Protein AF-A0A9E3FLS2-F1 (afdb_monomer_lite)

Secondary structure (DSSP, 8-state):
-EEESS--GGGGGG--SSEEEEESSHHHHT----TTS-EEE--TTT----TTTT--HHHHHHHHHHHHHH--TTTT-HHHHHHHHHHHHHHHS--S-GGGSS---SSHHHHHHHHHHHHHHTSHHHHHHHHSPP-S--SSEEEEE--HHHHHHHHHHHHHHHHHHH--SEEEETTHHHH--GGGHHHHHTT-EEEEES-GGGS-HHHHHHHHTSS-EEESS--HHHHHHHHHHTTPPTTSHHHHHHHHHHH-

Sequence (252 aa):
MLLVGTNKLPILDHLPNTYLLIDDGPIIDSLTVPQRRKIIRFDYNVHRLNPLKGINYRRARDFIGLLDAVFPEGENTITKKNANFVLLKALLSDPERLDRLVYPSTEPAEQDAYQKIQTLLLSPVLNNVLCGPTNFPMKGILIARLNRAELGDFDCFVLGNLLMQFYPGHVVIPDFGFYAVPSHADLIRQGRLTAGLNFLNEVPSQLRNHLLLMEQKIASRATSDDAEVLAVYSGLARGTVAFTDYVQRAIR

Structure (mmCIF, N/CA/C/O backbone):
data_AF-A0A9E3FLS2-F1
#
_entry.id   AF-A0A9E3FLS2-F1
#
loop_
_atom_site.group_PDB
_atom_site.id
_atom_site.type_symbol
_atom_site.label_atom_id
_atom_site.label_alt_id
_atom_site.label_comp_id
_atom_site.label_asym_id
_atom_site.label_entity_id
_atom_site.label_seq_id
_atom_site.pdbx_PDB_ins_code
_atom_site.Cartn_x
_atom_site.Cartn_y
_atom_site.Cartn_z
_atom_site.occupancy
_atom_site.B_iso_or_equiv
_atom_site.auth_seq_id
_atom_site.auth_comp_id
_atom_site.auth_asym_id
_atom_site.auth_atom_id
_atom_site.pdbx_PDB_model_num
ATOM 1 N N . MET A 1 1 ? -12.712 0.175 6.951 1.00 94.56 1 MET A N 1
ATOM 2 C CA . MET A 1 1 ? -12.519 0.353 8.406 1.00 94.56 1 MET A CA 1
ATOM 3 C C . MET A 1 1 ? -11.191 1.053 8.655 1.00 94.56 1 MET A C 1
ATOM 5 O O . MET A 1 1 ? -10.228 0.734 7.966 1.00 94.56 1 MET A O 1
ATOM 9 N N . LEU A 1 2 ? -11.141 1.968 9.622 1.00 97.62 2 LEU A N 1
ATOM 10 C CA . LEU A 1 2 ? -9.906 2.554 10.144 1.00 97.62 2 LEU A CA 1
ATOM 11 C C . LEU A 1 2 ? -9.641 2.002 11.552 1.00 97.62 2 LEU A C 1
ATOM 13 O O . LEU A 1 2 ? -10.520 2.080 12.407 1.00 97.62 2 LEU A O 1
ATOM 17 N N . LEU A 1 3 ? -8.444 1.475 11.799 1.00 97.50 3 LEU A N 1
ATOM 18 C CA . LEU A 1 3 ? -7.949 1.145 13.134 1.00 97.50 3 LEU A CA 1
ATOM 19 C C . LEU A 1 3 ? -6.751 2.039 13.460 1.00 97.50 3 LEU A C 1
ATOM 21 O O . LEU A 1 3 ? -5.844 2.154 12.643 1.00 97.50 3 LEU A O 1
ATOM 25 N N . VAL A 1 4 ? -6.719 2.641 14.647 1.00 97.88 4 VAL A N 1
ATOM 26 C CA . VAL A 1 4 ? -5.591 3.463 15.107 1.00 97.88 4 VAL A CA 1
ATOM 27 C C . VAL A 1 4 ? -5.072 2.969 16.452 1.00 97.88 4 VAL A C 1
ATOM 29 O O . VAL A 1 4 ? -5.851 2.624 17.342 1.00 97.88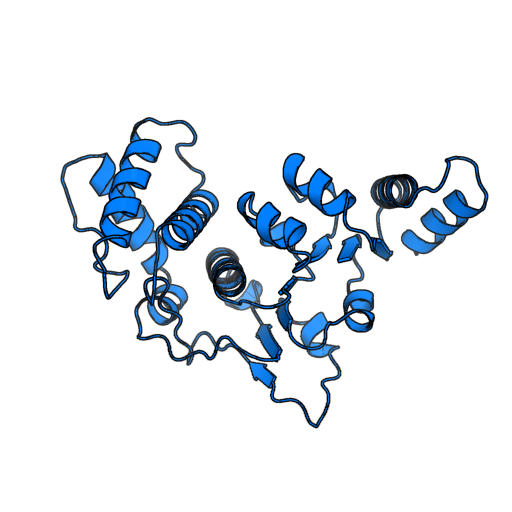 4 VAL A O 1
ATOM 32 N N . GLY A 1 5 ? -3.753 2.972 16.600 1.00 96.94 5 GLY A N 1
ATOM 33 C CA . GLY A 1 5 ? -3.040 2.563 17.802 1.00 96.94 5 GLY A CA 1
ATOM 34 C C . GLY A 1 5 ? -2.215 1.299 17.592 1.00 96.94 5 GLY A C 1
ATOM 35 O O . GLY A 1 5 ? -2.238 0.674 16.531 1.00 96.94 5 GLY A O 1
ATOM 36 N N . THR A 1 6 ? -1.426 0.949 18.602 1.00 95.25 6 THR A N 1
ATOM 37 C CA . THR A 1 6 ? -0.373 -0.076 18.481 1.00 95.25 6 THR A CA 1
ATOM 38 C C . THR A 1 6 ? -0.901 -1.512 18.466 1.00 95.25 6 THR A C 1
ATOM 40 O O . THR A 1 6 ? -0.217 -2.410 17.984 1.00 95.25 6 THR A O 1
ATOM 43 N N . ASN A 1 7 ? -2.124 -1.756 18.948 1.00 95.69 7 ASN A N 1
ATOM 44 C CA . ASN A 1 7 ? -2.731 -3.084 18.912 1.00 95.69 7 ASN A CA 1
ATOM 45 C C . ASN A 1 7 ? -3.610 -3.263 17.666 1.00 95.69 7 ASN A C 1
ATOM 47 O O . ASN A 1 7 ? -4.704 -2.707 17.580 1.00 95.69 7 ASN A O 1
ATOM 51 N N . LYS A 1 8 ? -3.157 -4.095 16.722 1.00 96.12 8 LYS A N 1
ATOM 52 C CA . LYS A 1 8 ? -3.856 -4.341 15.450 1.00 96.12 8 LYS A CA 1
ATOM 53 C C . LYS A 1 8 ? -4.784 -5.558 15.456 1.00 96.12 8 LYS A C 1
ATOM 55 O O . LYS A 1 8 ? -5.517 -5.750 14.489 1.00 96.12 8 LYS A O 1
ATOM 60 N N . LEU A 1 9 ? -4.793 -6.358 16.526 1.00 95.31 9 LEU A N 1
ATOM 61 C CA . LEU A 1 9 ? -5.604 -7.581 16.620 1.00 95.31 9 LEU A CA 1
ATOM 62 C C . LEU A 1 9 ? -7.101 -7.387 16.313 1.00 95.31 9 LEU A C 1
ATOM 64 O O . LEU A 1 9 ? -7.649 -8.253 15.631 1.00 95.31 9 LEU A O 1
ATOM 68 N N . PRO A 1 10 ? -7.759 -6.268 16.692 1.00 95.19 10 PRO A N 1
ATOM 69 C CA . PRO A 1 10 ? -9.175 -6.065 16.374 1.00 95.19 10 PRO A CA 1
ATOM 70 C C . PRO A 1 10 ? -9.504 -6.068 14.871 1.00 95.19 10 PRO A C 1
ATOM 72 O O . PRO A 1 10 ? -10.663 -6.211 14.499 1.00 95.19 10 PRO A O 1
ATOM 75 N N . ILE A 1 11 ? -8.515 -5.939 13.973 1.00 94.75 11 ILE A N 1
ATOM 76 C CA . ILE A 1 11 ? -8.731 -6.106 12.525 1.00 94.75 11 ILE A CA 1
ATOM 77 C C . ILE A 1 11 ? -9.298 -7.493 12.194 1.00 94.75 11 ILE A C 1
ATOM 79 O O . ILE A 1 11 ? -10.090 -7.613 11.257 1.00 94.75 11 ILE A O 1
ATOM 83 N N . LEU A 1 12 ? -8.917 -8.526 12.952 1.00 94.06 12 LEU A N 1
ATOM 84 C CA . LEU A 1 12 ? -9.306 -9.913 12.694 1.00 94.06 12 LEU A CA 1
ATOM 85 C C . LEU A 1 12 ? -10.819 -10.140 12.831 1.00 94.06 12 LEU A C 1
ATOM 87 O O . LEU A 1 12 ? -11.377 -10.948 12.090 1.00 94.06 12 LEU A O 1
ATOM 91 N N . ASP A 1 13 ? -11.487 -9.366 13.687 1.00 92.88 13 ASP A N 1
ATOM 92 C CA . ASP A 1 13 ? -12.936 -9.442 13.918 1.00 92.88 13 ASP A CA 1
ATOM 93 C C . ASP A 1 13 ? -13.759 -8.813 12.779 1.00 92.88 13 ASP A C 1
ATOM 95 O O . ASP A 1 13 ? -14.981 -8.961 12.710 1.00 92.88 13 ASP A O 1
ATOM 99 N N . HIS A 1 14 ? -13.091 -8.112 11.859 1.00 91.81 14 HIS A N 1
ATOM 100 C CA . HIS A 1 14 ? -13.713 -7.331 10.790 1.00 91.81 14 HIS A CA 1
ATOM 101 C C . HIS A 1 14 ? -13.204 -7.714 9.395 1.00 91.81 14 HIS A C 1
ATOM 103 O O . HIS A 1 14 ? -13.310 -6.934 8.443 1.00 91.81 14 HIS A O 1
ATOM 109 N N . LEU A 1 15 ? -12.645 -8.918 9.249 1.00 93.00 15 LEU A N 1
ATOM 110 C CA . LEU A 1 15 ? -12.187 -9.406 7.954 1.00 93.00 15 LEU A CA 1
ATOM 111 C C . LEU A 1 15 ? -13.379 -9.707 7.029 1.00 93.00 15 LEU A C 1
ATOM 113 O O . LEU A 1 15 ? -14.305 -10.427 7.412 1.00 93.00 15 LEU A O 1
ATOM 117 N N . PRO A 1 16 ? -13.369 -9.202 5.784 1.00 92.00 16 PRO A N 1
ATOM 118 C CA . PRO A 1 16 ? -14.433 -9.481 4.830 1.00 92.00 16 PRO A CA 1
ATOM 119 C C . PRO A 1 16 ? -14.322 -10.915 4.290 1.00 92.00 16 PRO A C 1
ATOM 121 O O . PRO A 1 16 ? -13.378 -11.654 4.563 1.00 92.00 16 PRO A O 1
ATOM 124 N N . ASN A 1 17 ? -15.281 -11.336 3.462 1.00 90.50 17 ASN A N 1
ATOM 125 C CA . ASN A 1 17 ? -15.298 -12.709 2.943 1.00 90.50 17 ASN A CA 1
ATOM 126 C C . ASN A 1 17 ? -14.096 -13.058 2.047 1.00 90.50 17 ASN A C 1
ATOM 128 O O . ASN A 1 17 ? -13.620 -14.196 2.055 1.00 90.50 17 ASN A O 1
ATOM 132 N N . THR A 1 18 ? -13.617 -12.084 1.280 1.00 93.12 18 THR A N 1
ATOM 133 C CA . THR A 1 18 ? -12.442 -12.196 0.413 1.00 93.12 18 THR A CA 1
ATOM 134 C C . THR A 1 18 ? -11.589 -10.957 0.596 1.00 93.12 18 THR A C 1
ATOM 136 O O . THR A 1 18 ? -12.083 -9.842 0.413 1.00 93.12 18 THR A O 1
ATOM 139 N N . TYR A 1 19 ? -10.316 -11.143 0.913 1.00 96.19 19 TYR A N 1
ATOM 140 C CA . TYR A 1 19 ? -9.390 -10.048 1.155 1.00 96.19 19 TYR A CA 1
ATOM 141 C C . TYR A 1 19 ? -7.974 -10.396 0.720 1.00 96.19 19 TYR A C 1
ATOM 143 O O . TYR A 1 19 ? -7.604 -11.566 0.643 1.00 96.19 19 TYR A O 1
ATOM 151 N N . LEU A 1 20 ? -7.198 -9.348 0.481 1.00 97.81 20 LEU A N 1
ATOM 152 C CA . LEU A 1 20 ? -5.747 -9.375 0.499 1.00 97.81 20 LEU A CA 1
ATOM 153 C C . LEU A 1 20 ? -5.289 -8.830 1.854 1.00 97.81 20 LEU A C 1
ATOM 155 O O . LEU A 1 20 ? -5.583 -7.680 2.164 1.00 97.81 20 LEU A O 1
ATOM 159 N N . LEU A 1 21 ? -4.593 -9.646 2.642 1.00 97.88 21 LEU A N 1
ATOM 160 C CA . LEU A 1 21 ? -3.917 -9.222 3.869 1.00 97.88 21 LEU A CA 1
ATOM 161 C C . LEU A 1 21 ? -2.428 -9.028 3.573 1.00 97.88 21 LEU A C 1
ATOM 163 O O . LEU A 1 21 ? -1.778 -9.978 3.136 1.00 97.88 21 LEU A O 1
ATOM 167 N N . ILE A 1 22 ? -1.912 -7.823 3.816 1.00 98.19 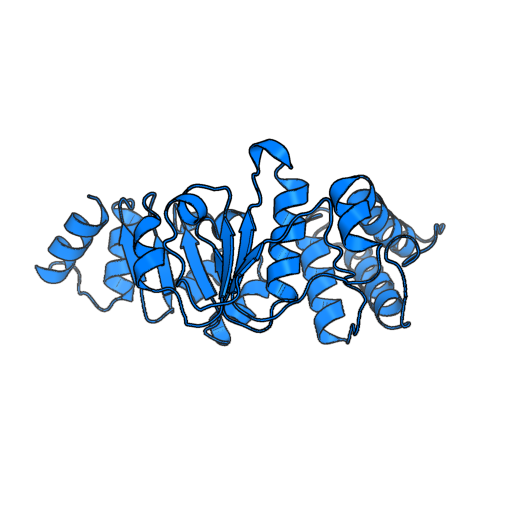22 ILE A N 1
ATOM 168 C CA . ILE A 1 22 ? -0.483 -7.493 3.725 1.00 98.19 22 ILE A CA 1
ATOM 169 C C . ILE A 1 22 ? -0.002 -7.129 5.124 1.00 98.19 22 ILE A C 1
ATOM 171 O O . ILE A 1 22 ? -0.518 -6.183 5.713 1.00 98.19 22 ILE A O 1
ATOM 175 N N . ASP A 1 23 ? 0.951 -7.889 5.651 1.00 97.31 23 AS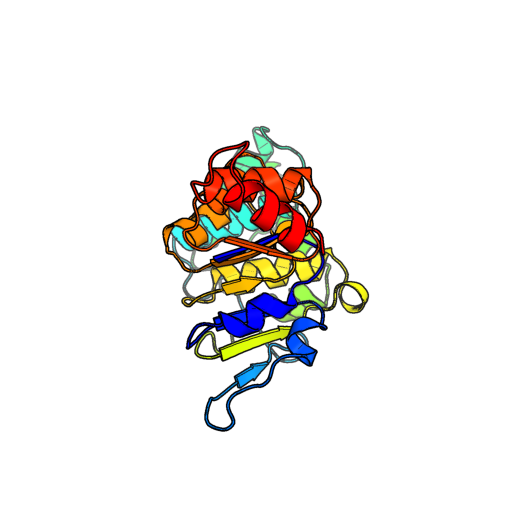P A N 1
ATOM 176 C CA . ASP A 1 23 ? 1.449 -7.757 7.023 1.00 97.31 23 ASP A CA 1
ATOM 177 C C . ASP A 1 23 ? 2.876 -8.315 7.113 1.00 97.31 23 ASP A C 1
ATOM 179 O O . ASP A 1 23 ? 3.284 -9.132 6.280 1.00 97.31 23 ASP A O 1
ATOM 183 N N . ASP A 1 24 ? 3.638 -7.893 8.115 1.00 93.19 24 ASP A N 1
ATOM 184 C CA . ASP A 1 24 ? 5.000 -8.370 8.363 1.00 93.19 24 ASP A CA 1
ATOM 185 C C . ASP A 1 24 ? 5.041 -9.696 9.144 1.00 93.19 24 ASP A C 1
ATOM 187 O O . ASP A 1 24 ? 6.036 -10.416 9.068 1.00 93.19 24 ASP A O 1
ATOM 191 N N . GLY A 1 25 ? 3.949 -10.095 9.805 1.00 91.75 25 GLY A N 1
ATOM 192 C CA . GLY A 1 25 ? 3.872 -11.378 10.502 1.00 91.75 25 GLY A CA 1
ATOM 193 C C . GLY A 1 25 ? 2.794 -11.471 11.582 1.00 91.75 25 GLY A C 1
ATOM 194 O O . GLY A 1 25 ? 1.972 -12.386 11.490 1.00 91.75 25 GLY A O 1
ATOM 195 N N . PRO A 1 26 ? 2.756 -10.574 12.586 1.00 92.50 26 PRO A N 1
ATOM 196 C CA . PRO A 1 26 ? 1.978 -10.765 13.810 1.00 92.50 26 PRO A CA 1
ATOM 197 C C . PRO A 1 26 ? 0.477 -10.978 13.590 1.00 92.50 26 PRO A C 1
ATOM 199 O O . PRO A 1 26 ? -0.148 -11.792 14.279 1.00 92.50 26 PRO A O 1
ATOM 202 N N . ILE A 1 27 ? -0.120 -10.280 12.621 1.00 95.06 27 ILE A N 1
ATOM 203 C CA . ILE A 1 27 ? -1.544 -10.435 12.306 1.00 95.06 27 ILE A CA 1
ATOM 204 C C . ILE A 1 27 ? -1.779 -11.690 11.479 1.00 95.06 27 ILE A C 1
ATOM 206 O O . ILE A 1 27 ? -2.774 -12.380 11.694 1.00 95.06 27 ILE A O 1
ATOM 210 N N . ILE A 1 28 ? -0.848 -12.040 10.591 1.00 94.69 28 ILE A N 1
ATOM 211 C CA . ILE A 1 28 ? -0.893 -13.314 9.864 1.00 94.69 28 ILE A CA 1
ATOM 212 C C . ILE A 1 28 ? -0.764 -14.504 10.823 1.00 94.69 28 ILE A C 1
ATOM 214 O O . ILE A 1 28 ? -1.477 -15.489 10.648 1.00 94.69 28 ILE A O 1
ATOM 218 N N . ASP A 1 29 ? 0.112 -14.427 11.823 1.00 94.19 29 ASP A N 1
ATOM 219 C CA . ASP A 1 29 ? 0.327 -15.491 12.813 1.00 94.19 29 ASP A CA 1
ATOM 220 C C . ASP A 1 29 ? -0.888 -15.678 13.729 1.00 94.19 29 ASP A C 1
ATOM 222 O O . ASP A 1 29 ? -1.200 -16.795 14.136 1.00 94.19 29 ASP A O 1
ATOM 226 N N . SER A 1 30 ? -1.618 -14.594 13.996 1.00 94.00 30 SER A N 1
ATOM 227 C CA . SER A 1 30 ? -2.845 -14.605 14.802 1.00 94.00 30 SER A CA 1
ATOM 228 C C . SER A 1 30 ? -4.099 -14.984 13.998 1.00 94.00 30 SER A C 1
ATOM 230 O O . SER A 1 30 ? -5.185 -15.149 14.560 1.00 94.00 30 SER A O 1
ATOM 232 N N . LEU A 1 31 ? -3.988 -15.113 12.673 1.00 92.25 31 LEU A N 1
ATOM 233 C CA . LEU A 1 31 ? -5.125 -15.336 11.789 1.00 92.25 31 LEU A CA 1
ATOM 234 C C . LEU A 1 31 ? -5.639 -16.779 11.885 1.00 92.25 31 LEU A C 1
ATOM 236 O O . LEU A 1 31 ? -5.000 -17.727 11.427 1.00 92.25 31 LEU A O 1
ATOM 240 N N . THR A 1 32 ? -6.871 -16.943 12.364 1.00 86.44 32 THR A N 1
ATOM 241 C CA . THR A 1 32 ? -7.579 -18.228 12.283 1.00 86.44 32 THR A CA 1
ATOM 242 C C . THR A 1 32 ? -8.311 -18.326 10.950 1.00 86.44 32 THR A C 1
ATOM 244 O O . THR A 1 32 ? -9.333 -17.672 10.740 1.00 86.44 32 THR A O 1
ATOM 247 N N . VAL A 1 33 ? -7.791 -19.129 10.018 1.00 78.12 33 VAL A N 1
ATOM 248 C CA . VAL A 1 33 ? -8.362 -19.193 8.666 1.00 78.12 33 VAL A CA 1
ATOM 249 C C . VAL A 1 33 ? -9.439 -20.280 8.550 1.00 78.12 33 VAL A C 1
ATOM 251 O O . VAL A 1 33 ? -9.246 -21.388 9.056 1.00 78.12 33 VAL A O 1
ATOM 254 N N . PRO A 1 34 ? -10.564 -20.033 7.848 1.00 76.62 34 PRO A N 1
ATOM 255 C CA . PRO A 1 34 ? -11.614 -21.038 7.700 1.00 76.62 34 PRO A CA 1
ATOM 256 C C . PRO A 1 34 ? -11.128 -22.277 6.933 1.00 76.62 34 PRO A C 1
ATOM 258 O O . PRO A 1 34 ? -10.676 -22.159 5.795 1.00 76.62 34 PRO A O 1
ATOM 261 N N . GLN A 1 35 ? -11.320 -23.475 7.499 1.00 72.38 35 GLN A N 1
ATOM 262 C CA . GLN A 1 35 ? -10.856 -24.753 6.923 1.00 72.38 35 GLN A CA 1
ATOM 263 C C . GLN A 1 35 ? -11.333 -25.021 5.482 1.00 72.38 35 GLN A C 1
ATOM 265 O O . GLN A 1 35 ? -10.680 -25.740 4.734 1.00 72.38 35 GLN A O 1
ATOM 270 N N . ARG A 1 36 ? -12.481 -24.460 5.082 1.00 75.12 36 ARG A N 1
ATOM 271 C CA . ARG A 1 36 ? -13.108 -24.708 3.770 1.00 75.12 36 ARG A CA 1
ATOM 272 C C . ARG A 1 36 ? -12.781 -23.663 2.702 1.00 75.12 36 ARG A C 1
ATOM 274 O O . ARG A 1 36 ? -13.256 -23.793 1.576 1.00 75.12 36 ARG A O 1
ATOM 281 N N . ARG A 1 37 ? -12.032 -22.603 3.024 1.00 81.62 37 ARG A N 1
ATOM 282 C CA . ARG A 1 37 ? -11.710 -21.544 2.056 1.00 81.62 37 ARG A CA 1
ATOM 283 C C . ARG A 1 37 ? -10.320 -21.764 1.474 1.00 81.62 37 ARG A C 1
ATOM 285 O O . ARG A 1 37 ? -9.373 -22.046 2.198 1.00 81.62 37 ARG A O 1
ATOM 292 N N . LYS A 1 38 ? -10.192 -21.603 0.155 1.00 86.06 38 LYS A N 1
ATOM 293 C CA . LYS A 1 38 ? -8.887 -21.614 -0.510 1.00 86.06 38 LYS A CA 1
ATOM 294 C C . LYS A 1 38 ? -8.125 -20.345 -0.128 1.00 86.06 38 LYS A C 1
ATOM 296 O O . LYS A 1 38 ? -8.599 -19.241 -0.394 1.00 86.06 38 LYS A O 1
ATOM 301 N N . ILE A 1 39 ? -6.951 -20.532 0.460 1.00 92.50 39 ILE A N 1
ATOM 302 C CA . ILE A 1 39 ? -6.032 -19.468 0.867 1.00 92.50 39 ILE A CA 1
ATOM 303 C C . ILE A 1 39 ? -4.821 -19.551 -0.039 1.00 92.50 39 ILE A C 1
ATOM 305 O O . ILE A 1 39 ? -4.277 -20.636 -0.251 1.00 92.50 39 ILE A O 1
ATOM 309 N N . ILE A 1 40 ? -4.391 -18.413 -0.558 1.00 95.06 40 ILE A N 1
ATOM 310 C CA . ILE A 1 40 ? -3.217 -18.332 -1.413 1.00 95.06 40 ILE A CA 1
ATOM 311 C C . ILE A 1 40 ? -2.216 -17.430 -0.709 1.00 95.06 40 ILE A C 1
ATOM 313 O O . ILE A 1 40 ? -2.524 -16.288 -0.374 1.00 95.06 40 ILE A O 1
ATOM 317 N N . ARG A 1 41 ? -1.023 -17.964 -0.458 1.00 95.81 41 ARG A N 1
ATOM 318 C CA . ARG A 1 41 ? 0.074 -17.205 0.135 1.00 95.81 41 ARG A CA 1
ATOM 319 C C . ARG A 1 41 ? 0.960 -16.676 -0.979 1.00 95.81 41 ARG A C 1
ATOM 321 O O . ARG A 1 41 ? 1.374 -17.446 -1.841 1.00 95.81 41 ARG A O 1
ATOM 328 N N . PHE A 1 42 ? 1.198 -15.373 -0.983 1.00 97.31 42 PHE A N 1
ATOM 329 C CA . PHE A 1 42 ? 2.201 -14.772 -1.842 1.00 97.31 42 PHE A CA 1
ATOM 330 C C . PHE A 1 42 ? 3.593 -15.181 -1.350 1.00 97.31 42 PHE A C 1
ATOM 332 O O . PHE A 1 42 ? 3.837 -15.273 -0.151 1.00 97.31 42 PHE A O 1
ATOM 339 N N . ASP A 1 43 ? 4.479 -15.441 -2.301 1.00 95.81 43 ASP A N 1
ATOM 340 C CA . ASP A 1 43 ? 5.852 -15.890 -2.079 1.00 95.81 43 ASP A CA 1
ATOM 341 C C . ASP A 1 43 ? 6.678 -15.263 -3.193 1.00 95.81 43 ASP A C 1
ATOM 343 O O . ASP A 1 43 ? 6.506 -15.610 -4.361 1.00 95.81 43 ASP A O 1
ATOM 347 N N . TYR A 1 44 ? 7.531 -14.313 -2.835 1.00 94.75 44 TYR A N 1
ATOM 348 C CA . TYR A 1 44 ? 8.318 -13.528 -3.780 1.00 94.75 44 TYR A CA 1
ATOM 349 C C . TYR A 1 44 ? 9.383 -14.357 -4.524 1.00 94.75 44 TYR A C 1
ATOM 351 O O . TYR A 1 44 ? 9.885 -13.918 -5.558 1.00 94.75 44 TYR A O 1
ATOM 359 N N . ASN A 1 45 ? 9.695 -15.576 -4.070 1.00 94.56 45 ASN A N 1
ATOM 360 C CA . ASN A 1 45 ? 10.623 -16.476 -4.759 1.00 94.56 45 ASN A CA 1
ATOM 361 C C . ASN A 1 45 ? 9.933 -17.240 -5.896 1.00 94.56 45 ASN A C 1
ATOM 363 O O . ASN A 1 45 ? 10.510 -17.424 -6.974 1.00 94.56 45 ASN A O 1
ATOM 367 N N . VAL A 1 46 ? 8.666 -17.619 -5.712 1.00 95.56 46 VAL A N 1
ATOM 368 C CA . VAL A 1 46 ? 7.908 -18.486 -6.639 1.00 95.56 46 VAL A CA 1
ATOM 369 C C . VAL A 1 46 ? 6.925 -17.702 -7.507 1.00 95.56 46 VAL A C 1
ATOM 371 O O . VAL A 1 46 ? 6.731 -17.999 -8.691 1.00 95.56 46 VAL A O 1
ATOM 374 N N . HIS A 1 47 ? 6.307 -16.679 -6.934 1.00 97.00 47 HIS A N 1
ATOM 375 C CA . HIS A 1 47 ? 5.267 -15.913 -7.589 1.00 97.00 47 HIS A CA 1
ATOM 376 C C . HIS A 1 47 ? 5.833 -14.750 -8.399 1.00 97.00 47 HIS A C 1
ATOM 378 O O . HIS A 1 47 ? 6.869 -14.164 -8.090 1.00 97.00 47 HIS A O 1
ATOM 384 N N . ARG A 1 48 ? 5.138 -14.454 -9.488 1.00 95.62 48 ARG A N 1
ATOM 385 C CA . ARG A 1 48 ? 5.460 -13.444 -10.485 1.00 95.62 48 ARG A CA 1
ATOM 386 C C . ARG A 1 48 ? 4.207 -12.628 -10.743 1.00 95.62 48 ARG A C 1
ATOM 388 O O . ARG A 1 48 ? 3.116 -13.185 -10.926 1.00 95.62 48 ARG A O 1
ATOM 395 N N . LEU A 1 49 ? 4.375 -11.316 -10.769 1.00 94.56 49 LEU A N 1
ATOM 396 C CA . LEU A 1 49 ? 3.328 -10.339 -10.997 1.00 94.56 49 LEU A CA 1
ATOM 397 C C . LEU A 1 49 ? 3.864 -9.269 -11.944 1.00 94.56 49 LEU A C 1
ATOM 399 O O . LEU A 1 49 ? 4.427 -8.270 -11.514 1.00 94.56 49 LEU A O 1
ATOM 403 N N . ASN A 1 50 ? 3.674 -9.496 -13.241 1.00 93.31 50 ASN A N 1
ATOM 404 C CA . ASN A 1 50 ? 4.067 -8.531 -14.259 1.00 93.31 50 ASN A CA 1
ATOM 405 C C . ASN A 1 50 ? 3.090 -7.346 -14.239 1.00 93.31 50 ASN A C 1
ATOM 407 O O . ASN A 1 50 ? 1.912 -7.546 -14.573 1.00 93.31 50 ASN A O 1
ATOM 411 N N . PRO A 1 51 ? 3.544 -6.123 -13.904 1.00 92.62 51 PRO A N 1
ATOM 412 C CA . PRO A 1 51 ? 2.657 -4.973 -13.832 1.00 92.62 51 PRO A CA 1
ATOM 413 C C . PRO A 1 51 ? 2.091 -4.558 -15.202 1.00 92.62 51 PRO A C 1
ATOM 415 O O . PRO A 1 51 ? 1.085 -3.855 -15.279 1.00 92.62 51 PRO A O 1
ATOM 418 N N . LEU A 1 52 ? 2.694 -5.033 -16.293 1.00 93.31 52 LEU A N 1
ATOM 419 C CA . LEU A 1 52 ? 2.313 -4.702 -17.664 1.00 93.31 52 LEU A CA 1
ATOM 420 C C . LEU A 1 52 ? 1.143 -5.556 -18.178 1.00 93.31 52 LEU A C 1
ATOM 422 O O . LEU A 1 52 ? 0.479 -5.200 -19.149 1.00 93.31 52 LEU A O 1
ATOM 426 N N . LYS A 1 53 ? 0.827 -6.675 -17.511 1.00 89.81 53 LYS A N 1
ATOM 427 C CA . LYS A 1 53 ? -0.220 -7.595 -17.971 1.00 89.81 53 LYS A CA 1
ATOM 428 C C . LYS A 1 53 ? -1.604 -6.936 -17.942 1.00 89.81 53 LYS A C 1
ATOM 430 O O . LYS A 1 53 ? -2.179 -6.704 -16.870 1.00 89.81 53 LYS A O 1
ATOM 435 N N . GLY A 1 54 ? -2.179 -6.725 -19.128 1.00 86.56 54 GLY A N 1
ATOM 436 C CA . GLY A 1 54 ? -3.484 -6.076 -19.283 1.00 86.56 54 GLY A CA 1
ATOM 437 C C . GLY A 1 54 ? -3.470 -4.648 -18.738 1.00 86.56 54 GLY A C 1
ATOM 438 O O . GLY A 1 54 ? -4.408 -4.229 -18.048 1.00 86.56 54 GLY A O 1
ATOM 439 N N . ILE A 1 55 ? -2.355 -3.945 -18.942 1.00 92.38 55 ILE A N 1
ATOM 440 C CA . ILE A 1 55 ? -2.226 -2.545 -18.573 1.00 92.38 55 ILE A CA 1
ATOM 441 C C . ILE A 1 55 ? -3.154 -1.696 -19.448 1.00 92.38 55 ILE A C 1
ATOM 443 O O . ILE A 1 55 ? -3.351 -1.946 -20.632 1.00 92.38 55 ILE A O 1
ATOM 447 N N . ASN A 1 56 ? -3.785 -0.706 -18.832 1.00 92.38 56 ASN A N 1
ATOM 448 C CA . ASN A 1 56 ? -4.610 0.283 -19.513 1.00 92.38 56 ASN A CA 1
ATOM 449 C C . ASN A 1 56 ? -4.210 1.673 -19.016 1.00 92.38 56 ASN A C 1
ATOM 451 O O . ASN A 1 56 ? -3.414 1.791 -18.085 1.00 92.38 56 ASN A O 1
ATOM 455 N N . TYR A 1 57 ? -4.792 2.725 -19.591 1.00 93.62 57 TYR A N 1
ATOM 456 C CA . TYR A 1 57 ? -4.471 4.104 -19.216 1.00 93.62 57 TYR A CA 1
ATOM 457 C C . TYR A 1 57 ? -4.536 4.368 -17.706 1.00 93.62 57 TYR A C 1
ATOM 459 O O . TYR A 1 57 ? -3.625 4.981 -17.151 1.00 93.62 57 TYR A O 1
ATOM 467 N N . ARG A 1 58 ? -5.577 3.872 -17.026 1.00 90.12 58 ARG A N 1
ATOM 468 C CA . ARG A 1 58 ? -5.731 4.053 -15.577 1.00 90.12 58 ARG A CA 1
ATOM 469 C C . ARG A 1 58 ? -4.620 3.337 -14.809 1.00 90.12 58 ARG A C 1
ATOM 471 O O . ARG A 1 58 ? -3.934 3.968 -14.020 1.00 90.12 58 ARG A O 1
ATOM 478 N N . ARG A 1 59 ? -4.379 2.057 -15.105 1.00 89.44 59 ARG A N 1
ATOM 479 C CA . ARG A 1 59 ? -3.339 1.259 -14.430 1.00 89.44 59 ARG A CA 1
ATOM 480 C C . ARG A 1 59 ? -1.932 1.786 -14.704 1.00 89.44 59 ARG A C 1
ATOM 482 O O . ARG A 1 59 ? -1.096 1.755 -13.812 1.00 89.44 59 ARG A O 1
ATOM 489 N N . ALA A 1 60 ? -1.681 2.311 -15.903 1.00 93.69 60 ALA A N 1
ATOM 490 C CA . ALA A 1 60 ? -0.420 2.968 -16.230 1.00 93.69 60 ALA A CA 1
ATOM 491 C C . ALA A 1 60 ? -0.205 4.229 -15.379 1.00 93.69 60 ALA A C 1
ATOM 493 O O . ALA A 1 60 ? 0.887 4.442 -14.861 1.00 93.69 60 ALA A O 1
ATOM 494 N N . ARG A 1 61 ? -1.252 5.042 -15.181 1.00 92.31 61 ARG A N 1
ATOM 495 C CA . ARG A 1 61 ? -1.205 6.213 -14.291 1.00 92.31 61 ARG A CA 1
ATOM 496 C C . ARG A 1 61 ? -0.976 5.817 -12.834 1.00 92.31 61 ARG A C 1
ATOM 498 O O . ARG A 1 61 ? -0.148 6.442 -12.180 1.00 92.31 61 ARG A O 1
ATOM 505 N N . ASP A 1 62 ? -1.647 4.771 -12.360 1.00 89.94 62 ASP A N 1
ATOM 506 C CA . ASP A 1 62 ? -1.478 4.261 -10.995 1.00 89.94 62 ASP A CA 1
ATOM 507 C C . ASP A 1 62 ? -0.056 3.716 -10.767 1.00 89.94 62 ASP A C 1
ATOM 509 O O . ASP A 1 62 ? 0.548 3.971 -9.723 1.00 89.94 62 ASP A O 1
ATOM 513 N N . PHE A 1 63 ? 0.517 3.029 -11.761 1.00 92.56 63 PHE A N 1
ATOM 514 C CA . PHE A 1 63 ? 1.893 2.534 -11.707 1.00 92.56 63 PHE A CA 1
ATOM 515 C C . PHE A 1 63 ? 2.921 3.674 -11.709 1.00 92.56 63 PHE A C 1
ATOM 517 O O . PHE A 1 63 ? 3.851 3.655 -10.910 1.00 92.56 63 PHE A O 1
ATOM 524 N N . ILE A 1 64 ? 2.733 4.712 -12.532 1.00 93.44 64 ILE A N 1
ATOM 525 C CA . ILE A 1 64 ? 3.583 5.917 -12.489 1.00 93.44 64 ILE A CA 1
ATOM 526 C C . ILE A 1 64 ? 3.471 6.613 -11.129 1.00 93.44 64 ILE A C 1
ATOM 528 O O . ILE A 1 64 ? 4.484 7.018 -10.570 1.00 93.44 64 ILE A O 1
ATOM 532 N N . GLY A 1 65 ? 2.262 6.709 -10.567 1.00 91.56 65 GLY A N 1
ATOM 533 C CA . GLY A 1 65 ? 2.056 7.263 -9.229 1.00 91.56 65 GLY A CA 1
ATOM 534 C C . GLY A 1 65 ? 2.794 6.478 -8.142 1.00 91.56 65 GLY A C 1
ATOM 535 O O . GLY A 1 65 ? 3.330 7.080 -7.216 1.00 91.56 65 GLY A O 1
ATOM 536 N N . LEU A 1 66 ? 2.880 5.150 -8.278 1.00 92.31 66 LEU A N 1
ATOM 537 C CA . LEU A 1 66 ? 3.722 4.324 -7.415 1.00 92.31 66 LEU A CA 1
ATOM 538 C C . LEU A 1 66 ? 5.211 4.634 -7.617 1.00 92.31 66 LEU A C 1
ATOM 540 O O . LEU A 1 66 ? 5.910 4.847 -6.634 1.00 92.31 66 LEU A O 1
ATOM 544 N N . LEU A 1 67 ? 5.699 4.705 -8.860 1.00 93.00 67 LEU A N 1
ATOM 545 C CA . LEU A 1 67 ? 7.103 5.046 -9.129 1.00 93.00 67 LEU A CA 1
ATOM 546 C C . LEU A 1 67 ? 7.486 6.410 -8.542 1.00 93.00 67 LEU A C 1
ATOM 548 O O . LEU A 1 67 ? 8.569 6.549 -7.987 1.00 93.00 67 LEU A O 1
ATOM 552 N N . ASP A 1 68 ? 6.597 7.399 -8.612 1.00 91.88 68 ASP A N 1
ATOM 553 C CA . ASP A 1 68 ? 6.828 8.715 -8.013 1.00 91.88 68 ASP A CA 1
ATOM 554 C C . ASP A 1 68 ? 6.800 8.698 -6.480 1.00 91.88 68 ASP A C 1
ATOM 556 O O . ASP A 1 68 ? 7.455 9.535 -5.863 1.00 91.88 68 ASP A O 1
ATOM 560 N N . ALA A 1 69 ? 6.069 7.765 -5.863 1.00 90.56 69 ALA A N 1
ATOM 561 C CA . ALA A 1 69 ? 6.099 7.563 -4.416 1.00 90.56 69 ALA A CA 1
ATOM 562 C C . ALA A 1 69 ? 7.378 6.841 -3.960 1.00 90.56 69 ALA A C 1
ATOM 564 O O . ALA A 1 69 ? 7.898 7.136 -2.889 1.00 90.56 69 ALA A O 1
ATOM 565 N N . VAL A 1 70 ? 7.892 5.920 -4.781 1.00 91.31 70 VAL A N 1
ATOM 566 C CA . VAL A 1 70 ? 9.165 5.217 -4.548 1.00 91.31 70 VAL A CA 1
ATOM 567 C C . VAL A 1 70 ? 10.356 6.162 -4.737 1.00 91.31 70 VAL A C 1
ATOM 569 O O . VAL A 1 70 ? 11.311 6.112 -3.967 1.00 91.31 70 VAL A O 1
ATOM 572 N N . PHE A 1 71 ? 10.289 7.043 -5.738 1.00 90.50 71 PHE A N 1
ATOM 573 C CA . PHE A 1 71 ? 11.329 8.012 -6.084 1.00 90.50 71 PHE A CA 1
ATOM 574 C C . PHE A 1 71 ? 10.776 9.447 -5.973 1.00 90.50 71 PHE A C 1
ATOM 576 O O . PHE A 1 71 ? 10.446 10.075 -6.989 1.00 90.50 71 PHE A O 1
ATOM 583 N N . PRO A 1 72 ? 10.638 9.988 -4.746 1.00 84.81 72 PRO A N 1
ATOM 584 C CA . PRO A 1 72 ? 9.998 11.287 -4.520 1.00 84.81 72 PRO A CA 1
ATOM 585 C C . PRO A 1 72 ? 10.818 12.473 -5.046 1.00 84.81 72 PRO A C 1
ATOM 587 O O . PRO A 1 72 ? 10.260 13.548 -5.274 1.00 84.81 72 PRO A O 1
ATOM 590 N N . GLU A 1 73 ? 12.116 12.280 -5.286 1.00 82.38 73 GLU A N 1
ATOM 591 C CA . GLU A 1 73 ? 13.052 13.300 -5.757 1.00 82.38 73 GLU A CA 1
ATOM 592 C C . GLU A 1 73 ? 12.561 14.045 -7.015 1.00 82.38 73 GLU A C 1
ATOM 594 O O . GLU A 1 73 ? 11.783 13.538 -7.833 1.00 82.38 73 GLU A O 1
ATOM 599 N N . GLY A 1 74 ? 12.993 15.303 -7.154 1.00 70.81 74 GLY A N 1
ATOM 600 C CA . GLY A 1 74 ? 12.645 16.137 -8.307 1.00 70.81 74 GLY A CA 1
ATOM 601 C C . GLY A 1 74 ? 11.157 16.494 -8.406 1.00 70.81 74 GLY A C 1
ATOM 602 O O . GLY A 1 74 ? 10.661 16.760 -9.507 1.00 70.81 74 GLY A O 1
ATOM 603 N N . GLU A 1 75 ? 10.424 16.486 -7.288 1.00 72.38 75 GLU A N 1
ATOM 604 C CA . GLU A 1 75 ? 9.024 16.908 -7.242 1.00 72.38 75 GLU A CA 1
ATOM 605 C C . GLU A 1 75 ? 8.854 18.321 -7.833 1.00 72.38 75 GLU A C 1
ATOM 607 O O . GLU A 1 75 ? 9.660 19.218 -7.593 1.00 72.38 75 GLU A O 1
ATOM 612 N N . ASN A 1 76 ? 7.817 18.511 -8.654 1.00 74.25 76 ASN A N 1
ATOM 613 C CA . ASN A 1 76 ? 7.520 19.761 -9.372 1.00 74.25 76 ASN A CA 1
ATOM 614 C C . ASN A 1 76 ? 8.537 20.203 -10.447 1.00 74.25 76 ASN A C 1
ATOM 616 O O . ASN A 1 76 ? 8.447 21.325 -10.946 1.00 74.25 76 ASN A O 1
ATOM 620 N N . THR A 1 77 ? 9.462 19.337 -10.875 1.00 80.00 77 THR A N 1
ATOM 621 C CA . THR A 1 77 ? 10.380 19.649 -11.985 1.00 80.00 77 THR A CA 1
ATOM 622 C C . THR A 1 77 ? 9.787 19.331 -13.365 1.00 80.00 77 THR A C 1
ATOM 624 O O . THR A 1 77 ? 8.988 18.404 -13.536 1.00 80.00 77 THR A O 1
ATOM 627 N N . ILE A 1 78 ? 10.214 20.082 -14.391 1.00 82.06 78 ILE A N 1
ATOM 628 C CA . ILE A 1 78 ? 9.861 19.816 -15.800 1.00 82.06 78 ILE A CA 1
ATOM 629 C C . ILE A 1 78 ? 10.381 18.439 -16.233 1.00 82.06 78 ILE A C 1
ATOM 631 O O . ILE A 1 78 ? 9.669 17.706 -16.920 1.00 82.06 78 ILE A O 1
ATOM 635 N N . THR A 1 79 ? 11.582 18.063 -15.787 1.00 82.50 79 THR A N 1
ATOM 636 C CA . THR A 1 79 ? 12.196 16.764 -16.085 1.00 82.50 79 THR A CA 1
ATOM 637 C C . THR A 1 79 ? 11.324 15.611 -15.597 1.00 82.50 79 THR A C 1
ATOM 639 O O . THR A 1 79 ? 10.970 14.761 -16.409 1.00 82.50 79 THR A O 1
ATOM 642 N N . LYS A 1 80 ? 10.857 15.638 -14.337 1.00 83.62 80 LYS A N 1
ATOM 643 C CA . LYS A 1 80 ? 9.943 14.616 -13.788 1.00 83.62 80 LYS A CA 1
ATOM 644 C C . LYS A 1 80 ? 8.637 14.529 -14.578 1.00 83.62 80 LYS A C 1
ATOM 646 O O . LYS A 1 80 ? 8.187 13.440 -14.929 1.00 83.62 80 LYS A O 1
ATOM 651 N N . LYS A 1 81 ? 8.035 15.675 -14.921 1.00 85.31 81 LYS A N 1
ATOM 652 C CA . LYS A 1 81 ? 6.798 15.713 -15.721 1.00 85.31 81 LYS A CA 1
ATOM 653 C C . LYS A 1 81 ? 6.990 15.083 -17.105 1.00 85.31 81 LYS A C 1
ATOM 655 O O . LYS A 1 81 ? 6.126 14.329 -17.555 1.00 85.31 81 LYS A O 1
ATOM 660 N N . ASN A 1 82 ? 8.107 15.375 -17.766 1.00 90.81 82 ASN A N 1
ATOM 661 C CA . ASN A 1 82 ? 8.423 14.821 -19.079 1.00 90.81 82 ASN A CA 1
ATOM 662 C C . ASN A 1 82 ? 8.764 13.326 -18.993 1.00 90.81 82 ASN A C 1
ATOM 664 O O . ASN A 1 82 ? 8.278 12.555 -19.817 1.00 90.81 82 ASN A O 1
ATOM 668 N N . ALA A 1 83 ? 9.508 12.896 -17.972 1.00 91.31 83 ALA A N 1
ATOM 669 C CA . ALA A 1 83 ? 9.822 11.488 -17.736 1.00 91.31 83 ALA A CA 1
ATOM 670 C C . ALA A 1 83 ? 8.553 10.657 -17.501 1.00 91.31 83 ALA A C 1
ATOM 672 O O . ALA A 1 83 ? 8.367 9.603 -18.107 1.00 91.31 83 ALA A O 1
ATOM 673 N N . ASN A 1 84 ? 7.602 11.177 -16.721 1.00 93.25 84 ASN A N 1
ATOM 674 C CA . ASN A 1 84 ? 6.303 10.532 -16.518 1.00 93.25 84 ASN A CA 1
ATOM 675 C C . ASN A 1 84 ? 5.504 10.402 -17.822 1.00 93.25 84 ASN A C 1
ATOM 677 O O . ASN A 1 84 ? 4.774 9.430 -18.013 1.00 93.25 84 ASN A O 1
ATOM 681 N N . PHE A 1 85 ? 5.640 11.358 -18.743 1.00 93.94 85 PHE A N 1
ATOM 682 C CA . PHE A 1 85 ? 5.025 11.263 -20.064 1.00 93.94 85 PHE A CA 1
ATOM 683 C C . PHE A 1 85 ? 5.695 10.202 -20.948 1.00 93.94 85 PHE A C 1
ATOM 685 O O . PHE A 1 85 ? 4.988 9.464 -21.636 1.00 93.94 85 PHE A O 1
ATOM 692 N N . VAL A 1 86 ? 7.027 10.085 -20.895 1.00 95.88 86 VAL A N 1
ATOM 693 C CA . VAL A 1 86 ? 7.783 9.007 -21.558 1.00 95.88 86 VAL A CA 1
ATOM 694 C C . VAL A 1 86 ? 7.330 7.643 -21.034 1.00 95.88 86 VAL A C 1
ATOM 696 O O . VAL A 1 86 ? 6.934 6.791 -21.827 1.00 95.88 86 VAL A O 1
ATOM 699 N N . LEU A 1 87 ? 7.292 7.463 -19.709 1.00 95.88 87 LEU A N 1
ATOM 700 C CA . LEU A 1 87 ? 6.819 6.230 -19.072 1.00 95.88 87 LEU A CA 1
ATOM 701 C C . LEU A 1 87 ? 5.387 5.901 -19.484 1.00 95.88 87 LEU A C 1
ATOM 703 O O . LEU A 1 87 ? 5.097 4.768 -19.850 1.00 95.88 87 LEU A O 1
ATOM 707 N N . LEU A 1 88 ? 4.488 6.887 -19.481 1.00 96.44 88 LEU A N 1
ATOM 708 C CA . LEU A 1 88 ? 3.102 6.665 -19.877 1.00 96.44 88 LEU A CA 1
ATOM 709 C C . LEU A 1 88 ? 2.992 6.178 -21.320 1.00 96.44 88 LEU A C 1
ATOM 711 O O . LEU A 1 88 ? 2.245 5.241 -21.580 1.00 96.44 88 LEU A O 1
ATOM 715 N N . LYS A 1 89 ? 3.722 6.799 -22.253 1.00 96.31 89 LYS A N 1
ATOM 716 C CA . LYS A 1 89 ? 3.754 6.339 -23.645 1.00 96.31 89 LYS A CA 1
ATOM 717 C C . LYS A 1 89 ? 4.275 4.911 -23.733 1.00 96.31 89 LYS A C 1
ATOM 719 O O . LYS A 1 89 ? 3.617 4.085 -24.350 1.00 96.31 89 LYS A O 1
ATOM 724 N N . ALA A 1 90 ? 5.396 4.617 -23.077 1.00 96.00 90 ALA A N 1
ATOM 725 C CA . ALA A 1 90 ? 5.996 3.288 -23.079 1.00 96.00 90 ALA A CA 1
ATOM 726 C C . ALA A 1 90 ? 5.038 2.214 -22.536 1.00 96.00 90 ALA A C 1
ATOM 728 O O . ALA A 1 90 ? 4.873 1.170 -23.156 1.00 96.00 90 ALA A O 1
ATOM 729 N N . LEU A 1 91 ? 4.342 2.497 -21.430 1.00 95.81 91 LEU A N 1
ATOM 730 C CA . LEU A 1 91 ? 3.360 1.594 -20.818 1.00 95.81 91 LEU A CA 1
ATOM 731 C C . LEU A 1 91 ? 2.140 1.334 -21.712 1.00 95.81 91 LEU A C 1
ATOM 733 O O . LEU A 1 91 ? 1.519 0.283 -21.600 1.00 95.81 91 LEU A O 1
ATOM 737 N N . LEU A 1 92 ? 1.778 2.284 -22.577 1.00 95.44 92 LEU A N 1
ATOM 738 C CA . LEU A 1 92 ? 0.639 2.165 -23.493 1.00 95.44 92 LEU A CA 1
ATOM 739 C C . LEU A 1 92 ? 1.005 1.559 -24.851 1.00 95.44 92 LEU A C 1
ATOM 741 O O . LEU A 1 92 ? 0.102 1.246 -25.623 1.00 95.44 92 LEU A O 1
ATOM 745 N N . SER A 1 93 ? 2.292 1.349 -25.124 1.00 93.62 93 SER A N 1
ATOM 746 C CA . SER A 1 93 ? 2.796 0.690 -26.337 1.00 93.62 93 SER A CA 1
ATOM 747 C C . SER A 1 93 ? 2.767 -0.845 -26.257 1.00 93.62 93 SER A C 1
ATOM 749 O O . SER A 1 93 ? 3.503 -1.500 -26.985 1.00 93.62 93 SER A O 1
ATOM 751 N N . ASP A 1 94 ? 1.947 -1.405 -25.362 1.00 88.56 94 ASP A N 1
ATOM 752 C CA . ASP A 1 94 ? 1.817 -2.845 -25.081 1.00 88.56 94 ASP A CA 1
ATOM 753 C C . ASP A 1 94 ? 3.155 -3.569 -24.787 1.00 88.56 94 ASP A C 1
ATOM 755 O O . ASP A 1 94 ? 3.530 -4.525 -25.468 1.00 88.56 94 ASP A O 1
ATOM 759 N N . PRO A 1 95 ? 3.933 -3.103 -23.789 1.00 91.25 95 PRO A N 1
ATOM 760 C CA . PRO A 1 95 ? 5.220 -3.705 -23.462 1.00 91.25 95 PRO A CA 1
ATOM 761 C C . PRO A 1 95 ? 5.049 -5.056 -22.751 1.00 91.25 95 PRO A C 1
ATOM 763 O O . PRO A 1 95 ? 4.245 -5.204 -21.832 1.00 91.25 95 PRO A O 1
ATOM 766 N N . GLU A 1 96 ? 5.883 -6.036 -23.100 1.00 89.44 96 GLU A N 1
ATOM 767 C CA . GLU A 1 96 ? 5.828 -7.363 -22.470 1.00 89.44 96 GLU A CA 1
ATOM 768 C C . GLU A 1 96 ? 6.624 -7.452 -21.164 1.00 89.44 96 GLU A C 1
ATOM 770 O O . GLU A 1 96 ? 6.269 -8.222 -20.266 1.00 89.44 96 GLU A O 1
ATOM 775 N N . ARG A 1 97 ? 7.725 -6.698 -21.046 1.00 91.19 97 ARG A N 1
ATOM 776 C CA . ARG A 1 97 ? 8.663 -6.816 -19.925 1.00 91.19 97 ARG A CA 1
ATOM 777 C C . ARG A 1 97 ? 9.119 -5.465 -19.399 1.00 91.19 97 ARG A C 1
ATOM 779 O O . ARG A 1 97 ? 9.402 -4.549 -20.169 1.00 91.19 97 ARG A O 1
ATOM 786 N N . LEU A 1 98 ? 9.235 -5.377 -18.076 1.00 92.69 98 LEU A N 1
ATOM 787 C CA . LEU A 1 98 ? 9.577 -4.134 -17.392 1.00 92.69 98 LEU A CA 1
ATOM 788 C C . LEU A 1 98 ? 11.038 -3.722 -17.622 1.00 92.69 98 LEU A C 1
ATOM 790 O O . LEU A 1 98 ? 11.309 -2.547 -17.837 1.00 92.69 98 LEU A O 1
ATOM 794 N N . ASP A 1 99 ? 11.959 -4.687 -17.680 1.00 91.06 99 ASP A N 1
ATOM 795 C CA . ASP A 1 99 ? 13.390 -4.470 -17.954 1.00 91.06 99 ASP A CA 1
ATOM 796 C C . ASP A 1 99 ? 13.678 -3.862 -19.335 1.00 91.06 99 ASP A C 1
ATOM 798 O O . ASP A 1 99 ? 14.758 -3.317 -19.555 1.00 91.06 99 ASP A O 1
ATOM 802 N N . ARG A 1 100 ? 12.709 -3.928 -20.254 1.00 91.06 100 ARG A N 1
ATOM 803 C CA . ARG A 1 100 ? 12.788 -3.392 -21.622 1.00 91.06 100 ARG A CA 1
ATOM 804 C C . ARG A 1 100 ? 11.769 -2.286 -21.891 1.00 91.06 100 ARG A C 1
ATOM 806 O O . ARG A 1 100 ? 11.506 -1.974 -23.049 1.00 91.06 100 ARG A O 1
ATOM 813 N N . LEU A 1 101 ? 11.170 -1.717 -20.842 1.00 93.31 101 LEU A N 1
ATOM 814 C CA . LEU A 1 101 ? 10.117 -0.710 -20.982 1.00 93.31 101 LEU A CA 1
ATOM 815 C C . LEU A 1 101 ? 10.636 0.579 -21.637 1.00 93.31 101 LEU A C 1
ATOM 817 O O . LEU A 1 101 ? 9.969 1.153 -22.492 1.00 93.31 101 LEU A O 1
ATOM 821 N N . VAL A 1 102 ? 11.821 1.030 -21.227 1.00 93.19 102 VAL A N 1
ATOM 822 C CA . VAL A 1 102 ? 12.495 2.231 -21.736 1.00 93.19 102 VAL A CA 1
ATOM 823 C C . VAL A 1 102 ? 13.937 1.852 -22.060 1.00 93.19 102 VAL A C 1
ATOM 825 O O . VAL A 1 102 ? 14.531 1.043 -21.348 1.00 93.19 102 VAL A O 1
ATOM 828 N N . TYR A 1 103 ? 14.496 2.417 -23.129 1.00 90.50 103 TYR A N 1
ATOM 829 C CA . TYR A 1 103 ? 15.879 2.178 -23.543 1.00 90.50 103 TYR A CA 1
ATOM 830 C C . TYR A 1 103 ? 16.792 3.336 -23.112 1.00 90.50 103 TYR A C 1
ATOM 832 O O . TYR A 1 103 ? 16.308 4.459 -22.952 1.00 90.50 103 TYR A O 1
ATOM 840 N N . PRO A 1 104 ? 18.105 3.095 -22.942 1.00 90.69 104 PRO A N 1
ATOM 841 C CA . PRO A 1 104 ? 19.068 4.163 -22.708 1.00 90.69 104 PRO A CA 1
ATOM 842 C C . PRO A 1 104 ? 18.994 5.228 -23.807 1.00 90.69 104 PRO A C 1
ATOM 844 O O . PRO A 1 104 ? 18.962 4.902 -24.992 1.00 90.69 104 PRO A O 1
ATOM 847 N N . SER A 1 105 ? 19.004 6.494 -23.404 1.00 92.00 105 SER A N 1
ATOM 848 C CA . SER A 1 105 ? 18.903 7.648 -24.298 1.00 92.00 105 SER A CA 1
ATOM 849 C C . SER A 1 105 ? 19.833 8.766 -23.833 1.00 92.00 105 SER A C 1
ATOM 851 O O . SER A 1 105 ? 20.357 8.720 -22.720 1.00 92.00 105 SER A O 1
ATOM 853 N N . THR A 1 106 ? 20.070 9.767 -24.677 1.00 90.12 106 THR A N 1
ATOM 854 C CA . THR A 1 106 ? 20.752 11.019 -24.307 1.00 90.12 106 THR A CA 1
ATOM 855 C C . THR A 1 106 ? 19.775 12.110 -23.873 1.00 90.12 106 THR A C 1
ATOM 857 O O . THR A 1 106 ? 20.200 13.103 -23.289 1.00 90.12 106 THR A O 1
ATOM 860 N N . GLU A 1 107 ? 18.478 11.937 -24.140 1.00 92.12 107 GLU A N 1
ATOM 861 C CA . GLU A 1 107 ? 17.442 12.894 -23.755 1.00 92.12 107 GLU A CA 1
ATOM 862 C C . GLU A 1 107 ? 17.177 12.830 -22.241 1.00 92.12 107 GLU A C 1
ATOM 864 O O . GLU A 1 107 ? 16.844 11.754 -21.732 1.00 92.12 107 GLU A O 1
ATOM 869 N N . PRO A 1 108 ? 17.251 13.953 -21.497 1.00 90.75 108 PRO A N 1
ATOM 870 C CA . PRO A 1 108 ? 17.163 13.939 -20.033 1.00 90.75 108 PRO A CA 1
ATOM 871 C C . PRO A 1 108 ? 15.904 13.263 -19.471 1.00 90.75 108 PRO A C 1
ATOM 873 O O . PRO A 1 108 ? 15.961 12.578 -18.454 1.00 90.75 108 PRO A O 1
ATOM 876 N N . ALA A 1 109 ? 14.756 13.432 -20.133 1.00 90.44 109 ALA A N 1
ATOM 877 C CA . ALA A 1 109 ? 13.494 12.845 -19.681 1.00 90.44 109 ALA A CA 1
ATOM 878 C C . ALA A 1 109 ? 13.431 11.323 -19.898 1.00 90.44 109 ALA A C 1
ATOM 880 O O . ALA A 1 109 ? 12.839 10.604 -19.095 1.00 90.44 109 ALA A O 1
ATOM 881 N N . GLU A 1 110 ? 14.035 10.829 -20.979 1.00 93.12 110 GLU A N 1
ATOM 882 C CA . GLU A 1 110 ? 14.127 9.395 -21.261 1.00 93.12 110 GLU A CA 1
ATOM 883 C C . GLU A 1 110 ? 15.166 8.726 -20.359 1.00 93.12 110 GLU A C 1
ATOM 885 O O . GLU A 1 110 ? 14.933 7.617 -19.882 1.00 93.12 110 GLU A O 1
ATOM 890 N N . GLN A 1 111 ? 16.268 9.424 -20.057 1.00 93.19 111 GLN A N 1
ATOM 891 C CA . GLN A 1 111 ? 17.256 8.988 -19.071 1.00 93.19 111 GLN A CA 1
ATOM 892 C C . GLN A 1 111 ? 16.646 8.817 -17.681 1.00 93.19 111 GLN A C 1
ATOM 894 O O . GLN A 1 111 ? 16.832 7.763 -17.080 1.00 93.19 111 GLN A O 1
ATOM 899 N N . ASP A 1 112 ? 15.894 9.805 -17.191 1.00 91.19 112 ASP A N 1
ATOM 900 C CA . ASP A 1 112 ? 15.225 9.726 -15.886 1.00 91.19 112 ASP A CA 1
ATOM 901 C C . ASP A 1 112 ? 14.212 8.568 -15.844 1.00 91.19 112 ASP A C 1
ATOM 903 O O . ASP A 1 112 ? 14.231 7.740 -14.932 1.00 91.19 112 ASP A O 1
ATOM 907 N N . ALA A 1 113 ? 13.384 8.434 -16.887 1.00 93.50 113 ALA A N 1
ATOM 908 C CA . ALA A 1 113 ? 12.439 7.326 -17.020 1.00 93.50 113 ALA A CA 1
ATOM 909 C C . ALA A 1 113 ? 13.139 5.954 -17.017 1.00 93.50 113 ALA A C 1
ATOM 911 O O . ALA A 1 113 ? 12.706 5.039 -16.313 1.00 93.50 113 ALA A O 1
ATOM 912 N N . TYR A 1 114 ? 14.232 5.814 -17.772 1.00 94.69 114 TYR A N 1
ATOM 913 C CA . TYR A 1 114 ? 15.057 4.608 -17.798 1.00 94.69 114 TYR A CA 1
ATOM 914 C C . TYR A 1 114 ? 15.652 4.308 -16.419 1.00 94.69 114 TYR A C 1
ATOM 916 O O . TYR A 1 114 ? 15.518 3.189 -15.924 1.00 94.69 114 TYR A O 1
ATOM 924 N N . GLN A 1 115 ? 16.258 5.305 -15.772 1.00 93.00 115 GLN A N 1
ATOM 925 C CA . GLN A 1 115 ? 16.896 5.156 -14.466 1.00 93.00 115 GLN A CA 1
ATOM 926 C C . GLN A 1 115 ? 15.901 4.736 -13.386 1.00 93.00 115 GLN A C 1
ATOM 928 O O . GLN A 1 115 ? 16.208 3.816 -12.639 1.00 93.00 115 GLN A O 1
ATOM 933 N N . LYS A 1 116 ? 14.689 5.307 -13.334 1.00 93.81 116 LYS A N 1
ATOM 934 C CA . LYS A 1 116 ? 13.648 4.873 -12.380 1.00 93.81 116 LYS A CA 1
ATOM 935 C C . LYS A 1 116 ? 13.348 3.377 -12.497 1.00 93.81 116 LYS A C 1
ATOM 937 O O . LYS A 1 116 ? 13.282 2.672 -11.491 1.00 93.81 116 LYS A O 1
ATOM 942 N N . ILE A 1 117 ? 13.190 2.882 -13.725 1.00 95.31 117 ILE A N 1
ATOM 943 C CA . ILE A 1 117 ? 12.901 1.467 -13.978 1.00 95.31 117 ILE A CA 1
ATOM 944 C C . ILE A 1 117 ? 14.106 0.588 -13.645 1.00 95.31 117 ILE A C 1
ATOM 946 O O . ILE A 1 117 ? 13.948 -0.421 -12.965 1.00 95.31 117 ILE A O 1
ATOM 950 N N . GLN A 1 118 ? 15.312 0.965 -14.071 1.00 94.69 118 GLN A N 1
ATOM 951 C CA . GLN A 1 118 ? 16.504 0.169 -13.777 1.00 94.69 118 GLN A CA 1
ATOM 952 C C . GLN A 1 118 ? 16.813 0.134 -12.281 1.00 94.69 118 GLN A C 1
ATOM 954 O O . GLN A 1 118 ? 17.097 -0.938 -11.762 1.00 94.69 118 GLN A O 1
ATOM 959 N N . THR A 1 119 ? 16.685 1.258 -11.574 1.00 94.00 119 THR A N 1
ATOM 960 C CA . THR A 1 119 ? 16.880 1.332 -10.120 1.00 94.00 119 THR A CA 1
ATOM 961 C C . THR A 1 119 ? 15.896 0.431 -9.382 1.00 94.00 119 THR A C 1
ATOM 963 O O . THR A 1 119 ? 16.301 -0.289 -8.474 1.00 94.00 119 THR A O 1
ATOM 966 N N . LEU A 1 120 ? 14.628 0.386 -9.807 1.00 95.00 120 LEU A N 1
ATOM 967 C CA . LEU A 1 120 ? 13.648 -0.564 -9.270 1.00 95.00 120 LEU A CA 1
ATOM 968 C C . LEU A 1 120 ? 14.110 -2.021 -9.446 1.00 95.00 120 LEU A C 1
ATOM 970 O O . LEU A 1 120 ? 13.959 -2.845 -8.548 1.00 95.00 120 LEU A O 1
ATOM 974 N N . LEU A 1 121 ? 14.684 -2.332 -10.608 1.00 95.75 121 LEU A N 1
ATOM 975 C CA . LEU A 1 121 ? 15.115 -3.675 -10.994 1.00 95.75 121 LEU A CA 1
ATOM 976 C C . LEU A 1 121 ? 16.524 -4.048 -10.504 1.00 95.75 121 LEU A C 1
ATOM 978 O O . LEU A 1 121 ? 16.943 -5.190 -10.704 1.00 95.75 121 LEU A O 1
ATOM 982 N N . LEU A 1 122 ? 17.237 -3.137 -9.828 1.00 95.44 122 LEU A N 1
ATOM 983 C CA . LEU A 1 122 ? 18.465 -3.474 -9.101 1.00 95.44 122 LEU A CA 1
ATOM 984 C C . LEU A 1 122 ? 18.178 -4.428 -7.939 1.00 95.44 122 LEU A C 1
ATOM 986 O O . LEU A 1 122 ? 19.042 -5.233 -7.596 1.00 95.44 122 LEU A O 1
ATOM 990 N N . SER A 1 123 ? 16.972 -4.372 -7.362 1.00 96.06 123 SER A N 1
ATOM 991 C CA . SER A 1 123 ? 16.522 -5.369 -6.394 1.00 96.06 123 SER A CA 1
ATOM 992 C C . SER A 1 123 ? 16.327 -6.725 -7.086 1.00 96.06 123 SER A C 1
ATOM 994 O O . SER A 1 123 ? 15.477 -6.845 -7.979 1.00 96.06 123 SER A O 1
ATOM 996 N N . PRO A 1 124 ? 17.049 -7.785 -6.667 1.00 95.12 124 PRO A N 1
ATOM 997 C CA . PRO A 1 124 ? 16.850 -9.125 -7.209 1.00 95.12 124 PRO A CA 1
ATOM 998 C C . PRO A 1 124 ? 15.432 -9.646 -6.962 1.00 95.12 124 PRO A C 1
ATOM 1000 O O . PRO A 1 124 ? 14.890 -10.359 -7.805 1.00 95.12 124 PRO A O 1
ATOM 1003 N N . VAL A 1 125 ? 14.815 -9.269 -5.836 1.00 96.12 125 VAL A N 1
ATOM 1004 C CA . VAL A 1 125 ? 13.447 -9.666 -5.484 1.00 96.12 125 VAL A CA 1
ATOM 1005 C C . VAL A 1 125 ? 12.454 -9.033 -6.451 1.00 96.12 125 VAL A C 1
ATOM 1007 O O . VAL A 1 125 ? 11.634 -9.739 -7.042 1.00 96.12 125 VAL A O 1
ATOM 1010 N N . LEU A 1 126 ? 12.540 -7.717 -6.663 1.00 96.81 126 LEU A N 1
ATOM 1011 C CA . LEU A 1 126 ? 11.630 -7.016 -7.567 1.00 96.81 126 LEU A CA 1
ATOM 1012 C C . LEU A 1 126 ? 11.850 -7.434 -9.017 1.00 96.81 126 LEU A C 1
ATOM 1014 O O . LEU A 1 126 ? 10.880 -7.704 -9.719 1.00 96.81 126 LEU A O 1
ATOM 1018 N N . ASN A 1 127 ? 13.096 -7.577 -9.463 1.00 96.38 127 ASN A N 1
ATOM 1019 C CA . ASN A 1 127 ? 13.378 -8.082 -10.804 1.00 96.38 127 ASN A CA 1
ATOM 1020 C C . ASN A 1 127 ? 12.765 -9.471 -11.013 1.00 96.38 127 ASN A C 1
ATOM 1022 O O . ASN A 1 127 ? 12.056 -9.709 -11.994 1.00 96.38 127 ASN A O 1
ATOM 1026 N N . ASN A 1 128 ? 12.951 -10.360 -10.035 1.00 94.88 128 ASN A N 1
ATOM 1027 C CA . ASN A 1 128 ? 12.353 -11.680 -10.060 1.00 94.88 128 ASN A CA 1
ATOM 1028 C C . ASN A 1 128 ? 10.826 -11.596 -10.165 1.00 94.88 128 ASN A C 1
ATOM 1030 O O . ASN A 1 128 ? 10.264 -12.173 -11.088 1.00 94.88 128 ASN A O 1
ATOM 1034 N N . VAL A 1 129 ? 10.152 -10.854 -9.282 1.00 96.19 129 VAL A N 1
ATOM 1035 C CA . VAL A 1 129 ? 8.682 -10.783 -9.240 1.00 96.19 129 VAL A CA 1
ATOM 1036 C C . VAL A 1 129 ? 8.087 -10.081 -10.469 1.00 96.19 129 VAL A C 1
ATOM 1038 O O . VAL A 1 129 ? 7.077 -10.556 -10.992 1.00 96.19 129 VAL A O 1
ATOM 1041 N N . LEU A 1 130 ? 8.679 -8.981 -10.940 1.00 95.94 130 LEU A N 1
ATOM 1042 C CA . LEU A 1 130 ? 8.052 -8.053 -11.893 1.00 95.94 130 LEU A CA 1
ATOM 1043 C C . LEU A 1 130 ? 8.335 -8.364 -13.368 1.00 95.94 130 LEU A C 1
ATOM 1045 O O . LEU A 1 130 ? 7.527 -8.008 -14.225 1.00 95.94 130 LEU A O 1
ATOM 1049 N N . CYS A 1 131 ? 9.446 -9.030 -13.689 1.00 94.19 131 CYS A N 1
ATOM 1050 C CA . CYS A 1 131 ? 9.849 -9.264 -15.084 1.00 94.19 131 CYS A CA 1
ATOM 1051 C C . CYS A 1 131 ? 9.347 -10.596 -15.668 1.00 94.19 131 CYS A C 1
ATOM 1053 O O . CYS A 1 131 ? 9.405 -10.803 -16.882 1.00 94.19 131 CYS A O 1
ATOM 1055 N N . GLY A 1 132 ? 8.875 -11.520 -14.825 1.00 90.06 132 GLY A N 1
ATOM 1056 C CA . GLY A 1 132 ? 8.353 -12.821 -15.251 1.00 90.06 132 GLY A CA 1
ATOM 1057 C C . GLY A 1 132 ? 6.871 -12.784 -15.650 1.00 90.06 132 GLY A C 1
ATOM 1058 O O . GLY A 1 132 ? 6.131 -11.915 -15.192 1.00 90.06 132 GLY A O 1
ATOM 1059 N N . PRO A 1 133 ? 6.376 -13.741 -16.458 1.00 91.69 133 PRO A N 1
ATOM 1060 C CA . PRO A 1 133 ? 4.952 -13.836 -16.770 1.00 91.69 133 PRO A CA 1
ATOM 1061 C C . PRO A 1 133 ? 4.128 -14.023 -15.490 1.00 91.69 133 PRO A C 1
ATOM 1063 O O . PRO A 1 133 ? 4.481 -14.816 -14.621 1.00 91.69 133 PRO A O 1
ATOM 1066 N N . THR A 1 134 ? 3.006 -13.304 -15.377 1.00 93.62 134 THR A N 1
ATOM 1067 C CA . THR A 1 134 ? 2.176 -13.345 -14.160 1.00 93.62 134 THR A CA 1
ATOM 1068 C C . THR A 1 134 ? 1.626 -14.750 -13.921 1.00 93.62 134 THR A C 1
ATOM 1070 O O . THR A 1 134 ? 0.791 -15.215 -14.704 1.00 93.62 134 THR A O 1
ATOM 1073 N N . ASN A 1 135 ? 2.031 -15.373 -12.814 1.00 94.62 135 ASN A N 1
ATOM 1074 C CA . ASN A 1 135 ? 1.565 -16.690 -12.370 1.00 94.62 135 ASN A CA 1
ATOM 1075 C C . ASN A 1 135 ? 0.795 -16.632 -11.035 1.00 94.62 135 ASN A C 1
ATOM 1077 O O . ASN A 1 135 ? 0.171 -17.619 -10.650 1.00 94.62 135 ASN A O 1
ATOM 1081 N N . PHE A 1 136 ? 0.804 -15.486 -10.343 1.00 94.62 136 PHE A N 1
ATOM 1082 C CA . PHE A 1 136 ? 0.103 -15.330 -9.075 1.00 94.62 136 PHE A CA 1
ATOM 1083 C C . PHE A 1 136 ? -1.402 -15.101 -9.293 1.00 94.62 136 PHE A C 1
ATOM 1085 O O . PHE A 1 136 ? -1.793 -14.152 -9.984 1.00 94.62 136 PHE A O 1
ATOM 1092 N N . PRO A 1 137 ? -2.281 -15.942 -8.722 1.00 91.62 137 PRO A N 1
ATOM 1093 C CA . PRO A 1 137 ? -3.720 -15.771 -8.863 1.00 91.62 137 PRO A CA 1
ATOM 1094 C C . PRO A 1 137 ? -4.237 -14.628 -7.976 1.00 91.62 137 PRO A C 1
ATOM 1096 O O . PRO A 1 137 ? -4.286 -14.733 -6.756 1.00 91.62 137 PRO A O 1
ATOM 1099 N N . MET A 1 138 ? -4.723 -13.556 -8.602 1.00 91.25 138 MET A N 1
ATOM 1100 C CA . MET A 1 138 ? -5.274 -12.372 -7.921 1.00 91.25 138 MET A CA 1
ATOM 1101 C C . MET A 1 138 ? -6.760 -12.517 -7.535 1.00 91.25 138 MET A C 1
ATOM 1103 O O . MET A 1 138 ? -7.578 -11.644 -7.827 1.00 91.25 138 MET A O 1
ATOM 1107 N N . LYS A 1 139 ? -7.152 -13.653 -6.943 1.00 90.94 139 LYS A N 1
ATOM 1108 C CA . LYS A 1 139 ? -8.550 -13.950 -6.569 1.00 90.94 139 LYS A CA 1
ATOM 1109 C C . LYS A 1 139 ? -8.633 -14.776 -5.282 1.00 90.94 139 LYS A C 1
ATOM 1111 O O . LYS A 1 139 ? -7.853 -15.706 -5.103 1.00 90.94 139 LYS A O 1
ATOM 1116 N N . GLY A 1 140 ? -9.652 -14.516 -4.460 1.00 91.56 140 GLY A N 1
ATOM 1117 C CA . GLY A 1 140 ? -9.928 -15.272 -3.231 1.00 91.56 140 GLY A CA 1
ATOM 1118 C C . GLY A 1 140 ? -9.327 -14.622 -1.985 1.00 91.56 140 GLY A C 1
ATOM 1119 O O . GLY A 1 140 ? -9.235 -13.404 -1.927 1.00 91.56 140 GLY A O 1
ATOM 1120 N N . ILE A 1 141 ? -8.960 -15.423 -0.981 1.00 95.31 141 ILE A N 1
ATOM 1121 C CA . ILE A 1 141 ? -8.232 -14.930 0.197 1.00 95.31 141 ILE A CA 1
ATOM 1122 C C . ILE A 1 141 ? -6.738 -15.005 -0.108 1.00 95.31 141 ILE A C 1
ATOM 1124 O O . ILE A 1 141 ? -6.192 -16.098 -0.285 1.00 95.31 141 ILE A O 1
ATOM 1128 N N . LEU A 1 142 ? -6.101 -13.841 -0.173 1.00 96.75 142 LEU A N 1
ATOM 1129 C CA . LEU A 1 142 ? -4.675 -13.692 -0.421 1.00 96.75 142 LEU A CA 1
ATOM 1130 C C . LEU A 1 142 ? -3.984 -13.224 0.856 1.00 96.75 142 LEU A C 1
ATOM 1132 O O . LEU A 1 142 ? -4.451 -12.306 1.528 1.00 96.75 142 LEU A O 1
ATOM 1136 N N . ILE A 1 143 ? -2.857 -13.846 1.176 1.00 97.00 143 ILE A N 1
ATOM 1137 C CA . ILE A 1 143 ? -2.020 -13.463 2.311 1.00 97.00 143 ILE A CA 1
ATOM 1138 C C . ILE A 1 143 ? -0.625 -13.172 1.778 1.00 97.00 143 ILE A C 1
ATOM 1140 O O . ILE A 1 143 ? 0.006 -14.052 1.196 1.00 97.00 143 ILE A O 1
ATOM 1144 N N . ALA A 1 144 ? -0.141 -11.957 1.987 1.00 97.69 144 ALA A N 1
ATOM 1145 C CA . ALA A 1 144 ? 1.205 -11.540 1.641 1.00 97.69 144 ALA A CA 1
ATOM 1146 C C . ALA A 1 144 ? 1.965 -11.188 2.917 1.00 97.69 144 ALA A C 1
ATOM 1148 O O . ALA A 1 144 ? 1.770 -10.118 3.491 1.00 97.69 144 ALA A O 1
ATOM 1149 N N . ARG A 1 145 ? 2.828 -12.112 3.356 1.00 97.12 145 ARG A N 1
ATOM 1150 C CA . ARG A 1 145 ? 3.801 -11.830 4.410 1.00 97.12 145 ARG A CA 1
ATOM 1151 C C . ARG A 1 145 ? 4.970 -11.078 3.789 1.00 97.12 145 ARG A C 1
ATOM 1153 O O . ARG A 1 145 ? 5.762 -11.679 3.067 1.00 97.12 145 ARG A O 1
ATOM 1160 N N . LEU A 1 146 ? 5.046 -9.779 4.045 1.00 97.31 146 LEU A N 1
ATOM 1161 C CA . LEU A 1 146 ? 6.130 -8.915 3.588 1.00 97.31 146 LEU A CA 1
ATOM 1162 C C . LEU A 1 146 ? 6.948 -8.497 4.811 1.00 97.31 146 LEU A C 1
ATOM 1164 O O . LEU A 1 146 ? 6.722 -7.439 5.394 1.00 97.31 146 LEU A O 1
ATOM 1168 N N . ASN A 1 147 ? 7.864 -9.371 5.234 1.00 95.75 147 ASN A N 1
ATOM 1169 C CA . ASN A 1 147 ? 8.712 -9.104 6.390 1.00 95.75 147 ASN A CA 1
ATOM 1170 C C . ASN A 1 147 ? 9.773 -8.055 6.026 1.00 95.75 147 ASN A C 1
ATOM 1172 O O . ASN A 1 147 ? 10.741 -8.349 5.323 1.00 95.75 147 ASN A O 1
ATOM 1176 N N . ARG A 1 148 ? 9.596 -6.834 6.536 1.00 94.38 148 ARG A N 1
ATOM 1177 C CA . ARG A 1 148 ? 10.493 -5.692 6.304 1.00 94.38 148 ARG A CA 1
ATOM 1178 C C . ARG A 1 148 ? 11.916 -5.927 6.810 1.00 94.38 148 ARG A C 1
ATOM 1180 O O . ARG A 1 148 ? 12.851 -5.406 6.214 1.00 94.38 148 ARG A O 1
ATOM 1187 N N . ALA A 1 149 ? 12.100 -6.737 7.853 1.00 94.44 149 ALA A N 1
ATOM 1188 C CA . ALA A 1 149 ? 13.431 -7.075 8.355 1.00 94.44 149 ALA A CA 1
ATOM 1189 C C . ALA A 1 149 ? 14.198 -8.023 7.414 1.00 94.44 149 ALA A C 1
ATOM 1191 O O . ALA A 1 149 ? 15.425 -8.011 7.407 1.00 94.44 149 ALA A O 1
ATOM 1192 N N . GLU A 1 150 ? 13.488 -8.833 6.622 1.00 94.19 150 GLU A N 1
ATOM 1193 C CA . GLU A 1 150 ? 14.085 -9.786 5.676 1.00 94.19 150 GLU A CA 1
ATOM 1194 C C . GLU A 1 150 ? 14.243 -9.193 4.272 1.00 94.19 150 GLU A C 1
ATOM 1196 O O . GLU A 1 150 ? 15.298 -9.325 3.659 1.00 94.19 150 GLU A O 1
ATOM 1201 N N . LEU A 1 151 ? 13.191 -8.551 3.757 1.00 94.69 151 LEU A N 1
ATOM 1202 C CA . LEU A 1 151 ? 13.141 -7.998 2.399 1.00 94.69 151 LEU A CA 1
ATOM 1203 C C . LEU A 1 151 ? 13.702 -6.574 2.309 1.00 94.69 151 LEU A C 1
ATOM 1205 O O . LEU A 1 151 ? 14.079 -6.121 1.234 1.00 94.69 151 LEU A O 1
ATOM 1209 N N . GLY A 1 152 ? 13.740 -5.857 3.429 1.00 96.00 152 GLY A N 1
ATOM 1210 C CA . GLY A 1 152 ? 13.991 -4.424 3.445 1.00 96.00 152 GLY A CA 1
ATOM 1211 C C . GLY A 1 152 ? 12.752 -3.602 3.082 1.00 96.00 152 GLY A C 1
ATOM 1212 O O . GLY A 1 152 ? 11.811 -4.057 2.425 1.00 96.00 152 GLY A O 1
ATOM 1213 N N . ASP A 1 153 ? 12.765 -2.344 3.518 1.00 96.06 153 ASP A N 1
ATOM 1214 C CA . ASP A 1 153 ? 11.636 -1.427 3.347 1.00 96.06 153 ASP A CA 1
ATOM 1215 C C . ASP A 1 153 ? 11.319 -1.156 1.871 1.00 96.06 153 ASP A C 1
ATOM 1217 O O . ASP A 1 153 ? 10.152 -1.136 1.484 1.00 96.06 153 ASP A O 1
ATOM 1221 N N . PHE A 1 154 ? 12.341 -1.007 1.027 1.00 96.00 154 PHE A N 1
ATOM 1222 C CA . PHE A 1 154 ? 12.159 -0.705 -0.393 1.00 96.00 154 PHE A CA 1
ATOM 1223 C C . PHE A 1 154 ? 11.333 -1.779 -1.120 1.00 96.00 154 PHE A C 1
ATOM 1225 O O . PHE A 1 154 ? 10.312 -1.470 -1.741 1.00 96.00 154 PHE A O 1
ATOM 1232 N N . ASP A 1 155 ? 11.725 -3.050 -0.990 1.00 97.06 155 ASP A N 1
ATOM 1233 C CA . ASP A 1 155 ? 11.053 -4.165 -1.660 1.00 97.06 155 ASP A CA 1
ATOM 1234 C C . ASP A 1 155 ? 9.644 -4.381 -1.106 1.00 97.06 155 ASP A C 1
ATOM 1236 O O . ASP A 1 155 ? 8.692 -4.540 -1.876 1.00 97.06 155 ASP A O 1
ATOM 1240 N N . CYS A 1 156 ? 9.487 -4.330 0.223 1.00 97.50 156 CYS A N 1
ATOM 1241 C CA . CYS A 1 156 ? 8.178 -4.420 0.860 1.00 97.50 156 CYS A CA 1
ATOM 1242 C C . CYS A 1 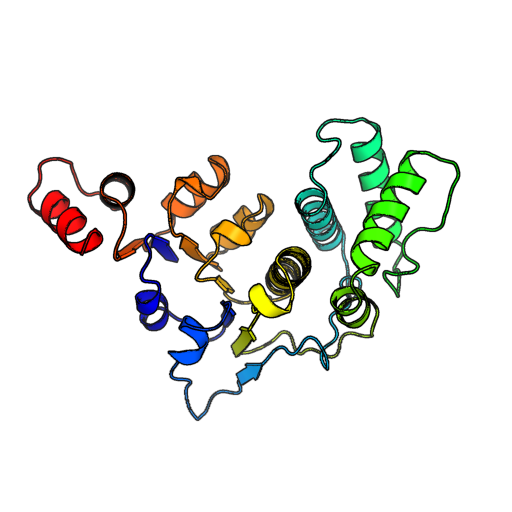156 ? 7.242 -3.330 0.342 1.00 97.50 156 CYS A C 1
ATOM 1244 O O . CYS A 1 156 ? 6.139 -3.650 -0.100 1.00 97.50 156 CYS A O 1
ATOM 1246 N N . PHE A 1 157 ? 7.679 -2.068 0.336 1.00 97.19 157 PHE A N 1
ATOM 1247 C CA . PHE A 1 157 ? 6.862 -0.937 -0.096 1.00 97.19 157 PHE A CA 1
ATOM 1248 C C . PHE A 1 157 ? 6.365 -1.109 -1.536 1.00 97.19 157 PHE A C 1
ATOM 1250 O O . PHE A 1 157 ? 5.165 -0.972 -1.794 1.00 97.19 157 PHE A O 1
ATOM 1257 N N . VAL A 1 158 ? 7.255 -1.471 -2.466 1.00 96.94 158 VAL A N 1
ATOM 1258 C CA . VAL A 1 158 ? 6.903 -1.693 -3.877 1.00 96.94 158 VAL A CA 1
ATOM 1259 C C . VAL A 1 158 ? 5.936 -2.867 -4.025 1.00 96.94 158 VAL A C 1
ATOM 1261 O O . VAL A 1 158 ? 4.881 -2.723 -4.648 1.00 96.94 158 VAL A O 1
ATOM 1264 N N . LEU A 1 159 ? 6.269 -4.030 -3.453 1.00 97.50 159 LEU A N 1
ATOM 1265 C CA . LEU A 1 159 ? 5.447 -5.236 -3.572 1.00 97.50 159 LEU A CA 1
ATOM 1266 C C . LEU A 1 159 ? 4.070 -5.034 -2.947 1.00 97.50 159 LEU A C 1
ATOM 1268 O O . LEU A 1 159 ? 3.066 -5.385 -3.563 1.00 97.50 159 LEU A O 1
ATOM 1272 N N . GLY A 1 160 ? 4.009 -4.433 -1.759 1.00 97.31 160 GLY A N 1
ATOM 1273 C CA . GLY A 1 160 ? 2.761 -4.150 -1.065 1.00 97.31 160 GLY A CA 1
ATOM 1274 C C . GLY A 1 160 ? 1.839 -3.285 -1.916 1.00 97.31 160 GLY A C 1
ATOM 1275 O O . GLY A 1 160 ? 0.708 -3.680 -2.198 1.00 97.31 160 GLY A O 1
ATOM 1276 N N . ASN A 1 161 ? 2.344 -2.157 -2.419 1.00 96.56 161 ASN A N 1
ATOM 1277 C CA . ASN A 1 161 ? 1.580 -1.258 -3.283 1.00 96.56 161 ASN A CA 1
ATOM 1278 C C . ASN A 1 161 ? 1.133 -1.909 -4.598 1.00 96.56 161 ASN A C 1
ATOM 1280 O O . ASN A 1 161 ? -0.010 -1.723 -5.017 1.00 96.56 161 ASN A O 1
ATOM 1284 N N . LEU A 1 162 ? 1.971 -2.730 -5.230 1.00 94.81 162 LEU A N 1
ATOM 1285 C CA . LEU A 1 162 ? 1.563 -3.467 -6.427 1.00 94.81 162 LEU A CA 1
ATOM 1286 C C . LEU A 1 162 ? 0.474 -4.496 -6.127 1.00 94.81 162 LEU A C 1
ATOM 1288 O O . LEU A 1 162 ? -0.513 -4.584 -6.855 1.00 94.81 162 LEU A O 1
ATOM 1292 N N . LEU A 1 163 ? 0.592 -5.253 -5.039 1.00 96.31 163 LEU A N 1
ATOM 1293 C CA . LEU A 1 163 ? -0.450 -6.199 -4.648 1.00 96.31 163 LEU A 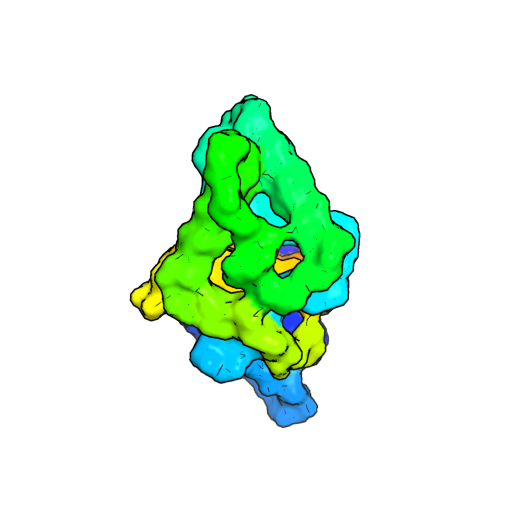CA 1
ATOM 1294 C C . LEU A 1 163 ? -1.789 -5.478 -4.419 1.00 96.31 163 LEU A C 1
ATOM 1296 O O . LEU A 1 163 ? -2.818 -5.949 -4.907 1.00 96.31 163 LEU A O 1
ATOM 1300 N N . MET A 1 164 ? -1.778 -4.309 -3.770 1.00 95.44 164 MET A N 1
ATOM 1301 C CA . MET A 1 164 ? -2.976 -3.480 -3.590 1.00 95.44 164 MET A CA 1
ATOM 1302 C C . MET A 1 164 ? -3.601 -3.028 -4.909 1.00 95.44 164 MET A C 1
ATOM 1304 O O . MET A 1 164 ? -4.816 -3.130 -5.080 1.00 95.44 164 MET A O 1
ATOM 1308 N N . GLN A 1 165 ? -2.785 -2.533 -5.842 1.00 91.44 165 GLN A N 1
ATOM 1309 C CA . GLN A 1 165 ? -3.254 -2.037 -7.138 1.00 91.44 165 GLN A CA 1
ATOM 1310 C C . GLN A 1 165 ? -3.859 -3.150 -8.005 1.00 91.44 165 GLN A C 1
ATOM 1312 O O . GLN A 1 165 ? -4.794 -2.912 -8.772 1.00 91.44 165 GLN A O 1
ATOM 1317 N N . PHE A 1 166 ? -3.322 -4.368 -7.915 1.00 90.81 166 PHE A N 1
ATOM 1318 C CA . PHE A 1 166 ? -3.709 -5.483 -8.783 1.00 90.81 166 PHE A CA 1
ATOM 1319 C C . PHE A 1 166 ? -4.823 -6.342 -8.196 1.00 90.81 166 PHE A C 1
ATOM 1321 O O . PHE A 1 166 ? -5.558 -6.986 -8.949 1.00 90.81 166 PHE A O 1
ATOM 1328 N N . TYR A 1 167 ? -4.963 -6.368 -6.875 1.00 94.31 167 TYR A N 1
ATOM 1329 C CA . TYR A 1 167 ? -6.033 -7.108 -6.239 1.00 94.31 167 TYR A CA 1
ATOM 1330 C C . TYR A 1 167 ? -7.366 -6.367 -6.424 1.00 94.31 167 TYR A C 1
ATOM 1332 O O . TYR A 1 167 ? -7.450 -5.194 -6.076 1.00 94.31 167 TYR A O 1
ATOM 1340 N N . PRO A 1 168 ? -8.429 -7.006 -6.951 1.00 91.75 168 PRO A N 1
ATOM 1341 C CA . PRO A 1 168 ? -9.712 -6.341 -7.206 1.00 91.75 168 PRO A CA 1
ATOM 1342 C C . PRO A 1 168 ? -10.643 -6.291 -5.983 1.00 91.75 168 PRO A C 1
ATOM 1344 O O . PRO A 1 168 ? -11.655 -5.597 -6.016 1.00 91.75 168 PRO A O 1
ATOM 1347 N N . GLY A 1 169 ? -10.338 -7.036 -4.916 1.00 94.50 169 GLY A N 1
ATOM 1348 C CA . GLY A 1 169 ? -11.183 -7.140 -3.723 1.00 94.50 169 GLY A CA 1
ATOM 1349 C C . GLY A 1 169 ? -10.803 -6.163 -2.610 1.00 94.50 169 GLY A C 1
ATOM 1350 O O . GLY A 1 169 ? -10.150 -5.146 -2.845 1.00 94.50 169 GLY A O 1
ATOM 1351 N N . HIS A 1 170 ? -11.215 -6.488 -1.384 1.00 96.69 170 HIS A N 1
ATOM 1352 C CA . HIS A 1 170 ? -10.908 -5.704 -0.185 1.00 96.69 170 HIS A CA 1
ATOM 1353 C C . HIS A 1 170 ? -9.466 -5.909 0.290 1.00 96.69 170 HIS A C 1
ATOM 1355 O O . HIS A 1 170 ? -8.987 -7.034 0.389 1.00 96.69 170 HIS A O 1
ATOM 1361 N N . VAL A 1 171 ? -8.777 -4.832 0.618 1.00 97.94 171 VAL A N 1
ATOM 1362 C CA . VAL A 1 171 ? -7.378 -4.811 1.034 1.00 97.94 171 VAL A CA 1
ATOM 1363 C C . VAL A 1 171 ? -7.315 -4.511 2.530 1.00 97.94 171 VAL A C 1
ATOM 1365 O O . VAL A 1 171 ? -7.952 -3.574 3.007 1.00 97.94 171 VAL A O 1
ATOM 1368 N N . VAL A 1 172 ? -6.564 -5.318 3.274 1.00 98.06 172 VAL A N 1
ATOM 1369 C CA . VAL A 1 172 ? -6.380 -5.217 4.725 1.00 98.06 172 VAL A CA 1
ATOM 1370 C C . VAL A 1 172 ? -4.894 -5.032 5.011 1.00 98.06 172 VAL A C 1
ATOM 1372 O O . VAL A 1 172 ? -4.093 -5.896 4.659 1.00 98.06 172 VAL A O 1
ATOM 1375 N N . ILE A 1 173 ? -4.531 -3.908 5.632 1.00 97.62 173 ILE A N 1
ATOM 1376 C CA . ILE A 1 173 ? -3.134 -3.548 5.909 1.00 97.62 173 ILE A CA 1
ATOM 1377 C C . ILE A 1 173 ? -3.035 -3.010 7.335 1.00 97.62 173 ILE A C 1
ATOM 1379 O O . ILE A 1 173 ? -3.431 -1.867 7.576 1.00 97.62 173 ILE A O 1
ATOM 1383 N N . PRO A 1 174 ? -2.549 -3.820 8.289 1.00 97.12 174 PRO A N 1
ATOM 1384 C CA . PRO A 1 174 ? -2.384 -3.409 9.682 1.00 97.12 174 PRO A CA 1
ATOM 1385 C C . PRO A 1 174 ? -1.392 -2.256 9.888 1.00 97.12 174 PRO A C 1
ATOM 1387 O O . PRO A 1 174 ? -1.599 -1.448 10.792 1.00 97.12 174 PRO A O 1
ATOM 1390 N N . ASP A 1 175 ? -0.362 -2.168 9.043 1.00 96.00 175 ASP A N 1
ATOM 1391 C CA . ASP A 1 175 ? 0.654 -1.102 9.030 1.00 96.00 175 ASP A CA 1
ATOM 1392 C C . ASP A 1 175 ? 0.491 -0.201 7.790 1.00 96.00 175 ASP A C 1
ATOM 1394 O O . ASP A 1 175 ? 1.391 -0.045 6.967 1.00 96.00 175 ASP A O 1
ATOM 1398 N N . PHE A 1 176 ? -0.718 0.330 7.573 1.00 97.31 176 PHE A N 1
ATOM 1399 C CA . PHE A 1 176 ? -1.052 1.082 6.359 1.00 97.31 176 PHE A CA 1
ATOM 1400 C C . PHE A 1 176 ? -0.238 2.369 6.213 1.00 97.31 176 PHE A C 1
ATOM 1402 O O . PHE A 1 176 ? 0.023 2.766 5.080 1.00 97.31 176 PHE A O 1
ATOM 1409 N N . GLY A 1 177 ? 0.195 2.992 7.314 1.00 96.06 177 GLY A N 1
ATOM 1410 C CA . GLY A 1 177 ? 1.028 4.192 7.284 1.00 96.06 177 GLY A CA 1
ATOM 1411 C C . GLY A 1 177 ? 2.286 4.037 6.448 1.00 96.06 177 GLY A C 1
ATOM 1412 O O . GLY A 1 177 ? 2.589 4.903 5.632 1.00 96.06 177 GLY A O 1
ATOM 1413 N N . PHE A 1 178 ? 2.962 2.894 6.576 1.00 95.75 178 PHE A N 1
ATOM 1414 C CA . PHE A 1 178 ? 4.158 2.593 5.798 1.00 95.75 178 PHE A CA 1
ATOM 1415 C C . PHE A 1 178 ? 3.883 2.533 4.292 1.00 95.75 178 PHE A C 1
ATOM 1417 O O . PHE A 1 178 ? 4.686 3.011 3.499 1.00 95.75 178 PHE A O 1
ATOM 1424 N N . TYR A 1 179 ? 2.739 1.979 3.884 1.00 96.06 179 TYR A N 1
ATOM 1425 C CA . TYR A 1 179 ? 2.394 1.822 2.471 1.00 96.06 179 TYR A CA 1
ATOM 1426 C C . TYR A 1 179 ? 1.583 2.991 1.898 1.00 96.06 179 TYR A C 1
ATOM 1428 O O . TYR A 1 179 ? 1.203 2.962 0.729 1.00 96.06 179 TYR A O 1
ATOM 1436 N N . ALA A 1 180 ? 1.241 3.992 2.701 1.00 94.44 180 ALA A N 1
ATOM 1437 C CA . ALA A 1 180 ? 0.285 5.017 2.325 1.00 94.44 180 ALA A CA 1
ATOM 1438 C C . ALA A 1 180 ? 0.806 5.910 1.187 1.00 94.44 180 ALA A C 1
ATOM 1440 O O . ALA A 1 180 ? 1.763 6.660 1.352 1.00 94.44 180 ALA A O 1
ATOM 1441 N N . VAL A 1 181 ? 0.104 5.907 0.050 1.00 90.56 181 VAL A N 1
ATOM 1442 C CA . VAL A 1 181 ? 0.339 6.842 -1.059 1.00 90.56 181 VAL A CA 1
ATOM 1443 C C . VAL A 1 181 ? -0.949 7.583 -1.429 1.00 90.56 181 VAL A C 1
ATOM 1445 O O . VAL A 1 181 ? -2.045 7.054 -1.210 1.00 90.56 181 VAL A O 1
ATOM 1448 N N . PRO A 1 182 ? -0.875 8.797 -2.013 1.00 86.62 182 PRO A N 1
ATOM 1449 C CA . PRO A 1 182 ? -2.065 9.588 -2.340 1.00 86.62 182 PRO A CA 1
ATOM 1450 C C . PRO A 1 182 ? -3.102 8.858 -3.209 1.00 86.62 182 PRO A C 1
ATOM 1452 O O . PRO A 1 182 ? -4.306 9.066 -3.043 1.00 86.62 182 PRO A O 1
ATOM 1455 N N . SER A 1 183 ? -2.665 7.959 -4.097 1.00 84.81 183 SER A N 1
ATOM 1456 C CA . SER A 1 183 ? -3.556 7.171 -4.961 1.00 84.81 183 SER A CA 1
ATOM 1457 C C . SER A 1 183 ? -4.453 6.192 -4.190 1.00 84.81 183 SER A C 1
ATOM 1459 O O . SER A 1 183 ? -5.512 5.812 -4.688 1.00 84.81 183 SER A O 1
ATOM 1461 N N . HIS A 1 184 ? -4.132 5.849 -2.936 1.00 91.62 184 HIS A N 1
ATOM 1462 C CA . HIS A 1 184 ? -4.982 4.993 -2.101 1.00 91.62 184 HIS A CA 1
ATOM 1463 C C . HIS A 1 184 ? -6.309 5.633 -1.682 1.00 91.62 184 HIS A C 1
ATOM 1465 O O . HIS A 1 184 ? -7.202 4.921 -1.217 1.00 91.62 184 HIS A O 1
ATOM 1471 N N . ALA A 1 185 ? -6.503 6.936 -1.912 1.00 90.50 185 ALA A N 1
ATOM 1472 C CA . ALA A 1 185 ? -7.814 7.564 -1.764 1.00 90.50 185 ALA A CA 1
ATOM 1473 C C . ALA A 1 185 ? -8.901 6.840 -2.589 1.00 90.50 185 ALA A C 1
ATOM 1475 O O . ALA A 1 185 ? -10.052 6.762 -2.158 1.00 90.50 185 ALA A O 1
ATOM 1476 N N . ASP A 1 186 ? -8.541 6.244 -3.731 1.00 89.38 186 ASP A N 1
ATOM 1477 C CA . ASP A 1 186 ? -9.455 5.437 -4.543 1.00 89.38 186 ASP A CA 1
ATOM 1478 C C . ASP A 1 186 ? -9.942 4.176 -3.813 1.00 89.38 186 ASP A C 1
ATOM 1480 O O . ASP A 1 186 ? -11.127 3.847 -3.901 1.00 89.38 186 ASP A O 1
ATOM 1484 N N . LEU A 1 187 ? -9.069 3.492 -3.063 1.00 92.88 187 LEU A N 1
ATOM 1485 C CA . LEU A 1 187 ? -9.439 2.311 -2.272 1.00 92.88 187 LEU A CA 1
ATOM 1486 C C . LEU A 1 187 ? -10.441 2.677 -1.173 1.00 92.88 187 LEU A C 1
ATOM 1488 O O . LEU A 1 187 ? -11.397 1.937 -0.935 1.00 92.88 187 LEU A O 1
ATOM 1492 N N . ILE A 1 188 ? -10.249 3.841 -0.544 1.00 93.75 188 ILE A N 1
ATOM 1493 C CA . ILE A 1 188 ? -11.150 4.367 0.487 1.00 93.75 188 ILE A CA 1
ATOM 1494 C C . ILE A 1 188 ? -12.519 4.682 -0.119 1.00 93.75 188 ILE A C 1
ATOM 1496 O O . ILE A 1 188 ? -13.529 4.206 0.394 1.00 93.75 188 ILE A O 1
ATOM 1500 N N . ARG A 1 189 ? -12.568 5.421 -1.238 1.00 91.62 189 ARG A N 1
ATOM 1501 C CA . ARG A 1 189 ? -13.833 5.771 -1.917 1.00 91.62 189 ARG A CA 1
ATOM 1502 C C . ARG A 1 189 ? -14.611 4.544 -2.386 1.00 91.62 189 ARG A C 1
ATOM 1504 O O . ARG A 1 189 ? -15.834 4.564 -2.386 1.00 91.62 189 ARG A O 1
ATOM 1511 N N . GLN A 1 190 ? -13.911 3.482 -2.778 1.00 92.12 190 GLN A N 1
ATOM 1512 C CA . GLN A 1 190 ? -14.524 2.217 -3.188 1.00 92.12 190 GLN A CA 1
ATOM 1513 C C . GLN A 1 190 ? -14.969 1.348 -1.999 1.00 92.12 190 GLN A C 1
ATOM 1515 O O . GLN A 1 190 ? -15.520 0.274 -2.219 1.00 92.12 190 GLN A O 1
ATOM 1520 N N . GLY A 1 191 ? -14.706 1.760 -0.752 1.00 94.19 191 GLY A N 1
ATOM 1521 C CA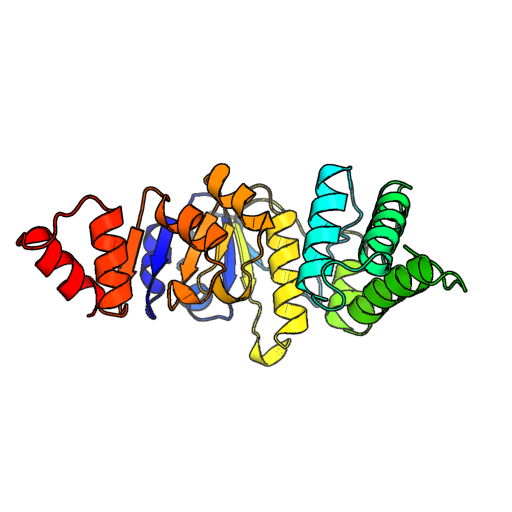 . GLY A 1 191 ? -15.006 0.961 0.439 1.00 94.19 191 GLY A CA 1
ATOM 1522 C C . GLY A 1 191 ? -14.160 -0.310 0.551 1.00 94.19 191 GLY A C 1
ATOM 1523 O O . GLY A 1 191 ? -14.543 -1.243 1.247 1.00 94.19 191 GLY A O 1
ATOM 1524 N N . ARG A 1 192 ? -13.013 -0.364 -0.138 1.00 95.69 192 ARG A N 1
ATOM 1525 C CA . ARG A 1 192 ? -12.176 -1.564 -0.290 1.00 95.69 192 ARG A CA 1
ATOM 1526 C C . ARG A 1 192 ? -10.978 -1.600 0.651 1.00 95.69 192 ARG A C 1
ATOM 1528 O O . ARG A 1 192 ? -10.104 -2.435 0.457 1.00 95.69 192 ARG A O 1
ATOM 1535 N N . LEU A 1 193 ? -10.894 -0.694 1.622 1.00 97.31 193 LEU A N 1
ATOM 1536 C CA . LEU A 1 193 ? -9.743 -0.592 2.515 1.00 97.31 193 LEU A CA 1
ATOM 1537 C C . LEU A 1 193 ? -10.120 -0.895 3.970 1.00 97.31 193 LEU A C 1
ATOM 1539 O O . LEU A 1 193 ? -11.102 -0.381 4.518 1.00 97.31 193 LEU A O 1
ATOM 1543 N N . THR A 1 194 ? -9.286 -1.703 4.610 1.00 97.69 194 THR A N 1
ATOM 1544 C CA . THR A 1 194 ? -9.110 -1.747 6.058 1.00 97.69 194 THR A CA 1
ATOM 1545 C C . THR A 1 194 ? -7.688 -1.301 6.358 1.00 97.69 194 THR A C 1
ATOM 1547 O O . THR A 1 194 ? -6.739 -2.011 6.032 1.00 97.69 194 THR A O 1
ATOM 1550 N N . ALA A 1 195 ? -7.556 -0.113 6.940 1.00 97.56 195 ALA A N 1
ATOM 1551 C CA . ALA A 1 195 ? -6.275 0.513 7.235 1.00 97.56 195 ALA A CA 1
ATOM 1552 C C . ALA A 1 195 ? -6.027 0.500 8.742 1.00 97.56 195 ALA A C 1
ATOM 1554 O O . ALA A 1 195 ? -6.865 0.983 9.504 1.00 97.56 195 ALA A O 1
ATOM 1555 N N . GLY A 1 196 ? -4.887 -0.036 9.159 1.00 97.69 196 GLY A N 1
ATOM 1556 C CA . GLY A 1 196 ? -4.348 0.153 10.496 1.00 97.69 196 GLY A CA 1
ATOM 1557 C C . GLY A 1 196 ? -3.279 1.242 10.482 1.00 97.69 196 GLY A C 1
ATOM 1558 O O . GLY A 1 196 ? -2.426 1.242 9.603 1.00 97.69 196 GLY A O 1
ATOM 1559 N N . LEU A 1 197 ? -3.328 2.159 11.446 1.00 97.81 197 LEU A N 1
ATOM 1560 C CA . LEU A 1 197 ? -2.332 3.214 11.639 1.00 97.81 197 LEU A CA 1
ATOM 1561 C C . LEU A 1 197 ? -1.796 3.191 13.064 1.00 97.81 197 LEU A C 1
ATOM 1563 O O . LEU A 1 197 ? -2.563 2.927 13.992 1.00 97.81 197 LEU A O 1
ATOM 1567 N N . ASN A 1 198 ? -0.503 3.415 13.283 1.00 96.62 198 ASN A N 1
ATOM 1568 C CA . ASN A 1 198 ? 0.012 3.570 14.649 1.00 96.62 198 ASN A CA 1
ATOM 1569 C C . ASN A 1 198 ? -0.382 4.938 15.203 1.00 96.62 198 ASN A C 1
ATOM 1571 O O . ASN A 1 198 ? -0.901 5.014 16.316 1.00 96.62 198 ASN A O 1
ATOM 1575 N N . PHE A 1 199 ? -0.233 5.972 14.377 1.00 96.69 199 PHE A N 1
ATOM 1576 C CA . PHE A 1 199 ? -0.599 7.351 14.680 1.00 96.69 199 PHE A CA 1
ATOM 1577 C C . PHE A 1 199 ? -1.311 7.977 13.482 1.00 96.69 199 PHE A C 1
ATOM 1579 O O . PHE A 1 199 ? -1.010 7.655 12.336 1.00 96.69 199 PHE A O 1
ATOM 1586 N N . LEU A 1 200 ? -2.230 8.923 13.690 1.00 96.12 200 LEU A N 1
ATOM 1587 C CA . LEU A 1 200 ? -2.902 9.564 12.551 1.00 96.12 200 LEU A CA 1
ATOM 1588 C C . LEU A 1 200 ? -1.955 10.428 11.704 1.00 96.12 200 LEU A C 1
ATOM 1590 O O . LEU A 1 200 ? -2.251 10.701 10.543 1.00 96.12 200 LEU A O 1
ATOM 1594 N N . ASN A 1 201 ? -0.847 10.905 12.273 1.00 94.81 201 ASN A N 1
ATOM 1595 C CA . ASN A 1 201 ? 0.114 11.781 11.597 1.00 94.81 201 ASN A CA 1
ATOM 1596 C C . ASN A 1 201 ? 1.120 11.042 10.697 1.00 94.81 201 ASN A C 1
ATOM 1598 O O . ASN A 1 201 ? 1.892 11.711 10.016 1.00 94.81 201 ASN A O 1
ATOM 1602 N N . GLU A 1 202 ? 1.097 9.707 10.658 1.00 94.25 202 GLU A N 1
ATOM 1603 C CA . GLU A 1 202 ? 1.988 8.919 9.795 1.00 94.25 202 GLU A CA 1
ATOM 1604 C C . GLU A 1 202 ? 1.597 8.985 8.311 1.00 94.25 202 GLU A C 1
ATOM 1606 O O . GLU A 1 202 ? 2.385 8.630 7.442 1.00 94.25 202 GLU A O 1
ATOM 1611 N N . VAL A 1 203 ? 0.389 9.474 8.010 1.00 94.56 203 VAL A N 1
ATOM 1612 C CA . VAL A 1 203 ? -0.109 9.644 6.642 1.00 94.56 203 VAL A CA 1
ATOM 1613 C C . VAL A 1 203 ? -0.311 11.123 6.290 1.00 94.56 203 VAL A C 1
ATOM 1615 O O . VAL A 1 203 ? -0.655 11.933 7.161 1.00 94.56 203 VAL A O 1
ATOM 1618 N N . PRO A 1 204 ? -0.179 11.503 5.002 1.00 91.06 204 PRO A N 1
ATOM 1619 C CA . PRO A 1 204 ? -0.431 12.869 4.553 1.00 91.06 204 PRO A CA 1
ATOM 1620 C C . PRO A 1 204 ? -1.831 13.365 4.932 1.00 91.06 204 PRO A C 1
ATOM 1622 O O . PRO A 1 204 ? -2.807 12.614 4.892 1.00 91.06 204 PRO A O 1
ATOM 1625 N N . SER A 1 205 ? -1.955 14.661 5.228 1.00 90.44 205 SER A N 1
ATOM 1626 C CA . SER A 1 205 ? -3.190 15.279 5.743 1.00 90.44 205 SER A CA 1
ATOM 1627 C C . SER A 1 205 ? -4.431 15.014 4.882 1.00 90.44 205 SER A C 1
ATOM 1629 O O . SER A 1 205 ? -5.507 14.750 5.418 1.00 90.44 205 SER A O 1
ATOM 1631 N N . GLN A 1 206 ? -4.290 15.034 3.555 1.00 89.50 206 GLN A N 1
ATOM 1632 C CA . GLN A 1 206 ? -5.386 14.734 2.631 1.00 89.50 206 GLN A CA 1
ATOM 1633 C C . GLN A 1 206 ? -5.877 13.288 2.775 1.00 89.50 206 GLN A C 1
ATOM 1635 O O . GLN A 1 206 ? -7.081 13.045 2.861 1.00 89.50 206 GLN A O 1
ATOM 1640 N N . LEU A 1 207 ? -4.952 12.327 2.852 1.00 93.62 207 LEU A N 1
ATOM 1641 C CA . LEU A 1 207 ? -5.290 10.915 3.016 1.00 93.62 207 LEU A CA 1
ATOM 1642 C C . LEU A 1 207 ? -5.842 10.636 4.418 1.00 93.62 207 LEU A C 1
ATOM 1644 O O . LEU A 1 207 ? -6.833 9.919 4.549 1.00 93.62 207 LEU A O 1
ATOM 1648 N N . ARG A 1 208 ? -5.276 11.277 5.448 1.00 95.19 208 ARG A N 1
ATOM 1649 C CA . ARG A 1 208 ? -5.791 11.243 6.823 1.00 95.19 208 ARG A CA 1
ATOM 1650 C C . ARG A 1 208 ? -7.264 11.629 6.881 1.00 95.19 208 ARG A C 1
ATOM 1652 O O . ARG A 1 208 ? -8.054 10.919 7.493 1.00 95.19 208 ARG A O 1
ATOM 1659 N N . ASN A 1 209 ? -7.647 12.718 6.217 1.00 93.12 209 ASN A N 1
ATOM 1660 C CA . ASN A 1 209 ? -9.036 13.171 6.198 1.00 93.12 209 ASN A CA 1
ATOM 1661 C C . ASN A 1 209 ? -9.955 12.134 5.538 1.00 93.12 209 ASN A C 1
ATOM 1663 O O . ASN A 1 209 ? -11.032 11.860 6.056 1.00 93.12 209 ASN A O 1
ATOM 1667 N N . HIS A 1 210 ? -9.526 11.502 4.442 1.00 94.19 210 HIS A N 1
ATOM 1668 C CA . HIS A 1 210 ? -10.294 10.416 3.827 1.00 94.19 210 HIS A CA 1
ATOM 1669 C C . HIS A 1 210 ? -10.449 9.201 4.753 1.00 94.19 210 HIS A C 1
ATOM 1671 O O . HIS A 1 210 ? -11.539 8.637 4.832 1.00 94.19 210 HIS A O 1
ATOM 1677 N N . LEU A 1 211 ? -9.397 8.820 5.478 1.00 96.38 211 LEU A N 1
ATOM 1678 C CA . LEU A 1 211 ? -9.441 7.717 6.442 1.00 96.38 211 LEU A CA 1
ATOM 1679 C C . LEU A 1 211 ? -10.376 8.024 7.618 1.00 96.38 211 LEU A C 1
ATOM 1681 O O . LEU A 1 211 ? -11.182 7.181 8.006 1.00 96.38 211 LEU A O 1
ATOM 1685 N N . LEU A 1 212 ? -10.326 9.246 8.150 1.00 95.94 212 LEU A N 1
ATOM 1686 C CA . LEU A 1 212 ? -11.205 9.695 9.232 1.00 95.94 212 LEU A CA 1
ATOM 1687 C C . LEU A 1 212 ? -12.682 9.760 8.822 1.00 95.94 212 LEU A C 1
ATOM 1689 O O . LEU A 1 212 ? -13.549 9.771 9.688 1.00 95.94 212 LEU A O 1
ATOM 1693 N N . LEU A 1 213 ? -12.995 9.771 7.527 1.00 94.19 213 LEU A N 1
ATOM 1694 C CA . LEU A 1 213 ? -14.370 9.711 7.025 1.00 94.19 213 LEU A CA 1
ATOM 1695 C C . LEU A 1 213 ? -14.878 8.281 6.802 1.00 94.19 213 LEU A C 1
ATOM 1697 O O . LEU A 1 213 ? -16.045 8.099 6.460 1.00 94.19 213 LEU A O 1
ATOM 1701 N N . MET A 1 214 ? -14.045 7.256 7.007 1.00 94.69 214 MET A N 1
ATOM 1702 C CA . MET A 1 214 ? -14.511 5.871 6.970 1.00 94.69 214 MET A CA 1
ATOM 1703 C C . MET A 1 214 ? -15.555 5.635 8.063 1.00 94.69 214 MET A C 1
ATOM 1705 O O . MET A 1 214 ? -15.434 6.147 9.174 1.00 94.69 214 MET A O 1
ATOM 1709 N N . GLU A 1 215 ? -16.572 4.836 7.752 1.00 91.12 215 GLU A N 1
ATOM 1710 C CA . GLU A 1 215 ? -17.704 4.580 8.648 1.00 91.12 215 GLU A CA 1
ATOM 1711 C C . GLU A 1 215 ? -17.242 4.008 9.996 1.00 91.12 215 GLU A C 1
ATOM 1713 O O . GLU A 1 215 ? -17.410 4.635 11.043 1.00 91.12 215 GLU A O 1
ATOM 1718 N N . GLN A 1 216 ? -16.565 2.861 9.951 1.00 93.00 216 GLN A N 1
ATOM 1719 C CA . GLN A 1 216 ? -16.072 2.176 11.137 1.00 93.00 216 GLN A CA 1
ATOM 1720 C C . GLN A 1 216 ? -14.674 2.656 11.531 1.00 93.00 216 GLN A C 1
ATOM 1722 O O . GLN A 1 216 ? -13.737 2.594 10.723 1.00 93.00 216 GLN A O 1
ATOM 1727 N N . LYS A 1 217 ? -14.545 3.063 12.797 1.00 93.81 217 LYS A N 1
ATOM 1728 C CA . LYS A 1 217 ? -13.312 3.541 13.426 1.00 93.81 217 LYS A CA 1
ATOM 1729 C C . LYS A 1 217 ? -13.090 2.780 14.723 1.00 93.81 217 LYS A C 1
ATOM 1731 O O . LYS A 1 217 ? -14.003 2.669 15.535 1.00 93.81 217 LYS A O 1
ATOM 1736 N N . ILE A 1 218 ? -11.889 2.250 14.898 1.00 94.62 218 ILE A N 1
ATOM 1737 C CA . ILE A 1 218 ? -11.480 1.529 16.099 1.00 94.62 218 ILE A CA 1
ATOM 1738 C C . ILE A 1 218 ? -10.206 2.179 16.611 1.00 94.62 218 ILE A C 1
ATOM 1740 O O . ILE A 1 218 ? -9.287 2.445 15.841 1.00 94.62 218 ILE A O 1
ATOM 1744 N N . ALA A 1 219 ? -10.147 2.417 17.913 1.00 95.31 219 ALA A N 1
ATOM 1745 C CA . ALA A 1 219 ? -8.931 2.828 18.587 1.00 95.31 219 ALA A CA 1
ATOM 1746 C C . ALA A 1 219 ? -8.531 1.734 19.584 1.00 95.31 219 ALA A C 1
ATOM 1748 O O . ALA A 1 219 ? -9.379 1.258 20.340 1.00 95.31 219 ALA A O 1
ATOM 1749 N N . SER A 1 220 ? -7.271 1.302 19.564 1.00 96.06 220 SER A N 1
ATOM 1750 C CA . SER A 1 220 ? -6.760 0.296 20.500 1.00 96.06 220 SER A CA 1
ATOM 1751 C C . SER A 1 220 ? -5.292 0.547 20.812 1.00 96.06 220 SER A C 1
ATOM 1753 O O . SER A 1 220 ? -4.446 0.500 19.915 1.00 96.06 220 SER A O 1
ATOM 1755 N N . ARG A 1 221 ? -4.986 0.819 22.087 1.00 96.44 221 ARG A N 1
ATOM 1756 C CA . ARG A 1 221 ? -3.685 1.348 22.521 1.00 96.44 221 ARG A CA 1
ATOM 1757 C C . ARG A 1 221 ? -3.233 2.541 21.674 1.00 96.44 221 ARG A C 1
ATOM 1759 O O . ARG A 1 221 ? -2.114 2.561 21.149 1.00 96.44 221 ARG A O 1
ATOM 1766 N N . ALA A 1 222 ? -4.151 3.482 21.471 1.00 96.25 222 ALA A N 1
ATOM 1767 C CA . ALA A 1 222 ? -3.915 4.734 20.761 1.00 96.25 222 ALA A CA 1
ATOM 1768 C C . ALA A 1 222 ? -3.411 5.828 21.715 1.00 96.25 222 ALA A C 1
ATOM 1770 O O . ALA A 1 222 ? -3.565 5.732 22.934 1.00 96.25 222 ALA A O 1
ATOM 1771 N N . THR A 1 223 ? -2.834 6.893 21.157 1.00 96.75 223 THR A N 1
ATOM 1772 C CA . THR A 1 223 ? -2.534 8.103 21.933 1.00 96.75 223 THR A CA 1
ATOM 1773 C C . THR A 1 223 ? -3.829 8.803 22.356 1.00 96.75 223 THR A C 1
ATOM 1775 O O . THR A 1 223 ? -4.876 8.610 21.733 1.00 96.75 223 THR A O 1
ATOM 1778 N N . SER A 1 224 ? -3.768 9.634 23.403 1.00 95.19 224 SER A N 1
ATOM 1779 C CA . SER A 1 224 ? -4.930 10.434 23.821 1.00 95.19 224 SER A CA 1
ATOM 1780 C C . SER A 1 224 ? -5.419 11.336 22.688 1.00 95.19 224 SER A C 1
ATOM 1782 O O . SER A 1 224 ? -6.614 11.370 22.406 1.00 95.19 224 SER A O 1
ATOM 1784 N N . ASP A 1 225 ? -4.494 11.994 21.987 1.00 95.88 225 ASP A N 1
ATOM 1785 C CA . ASP A 1 225 ? -4.813 12.918 20.898 1.00 95.88 225 ASP A CA 1
ATOM 1786 C C . ASP A 1 225 ? -5.516 12.202 19.737 1.00 95.88 225 ASP A C 1
ATOM 1788 O O . ASP A 1 225 ? -6.565 12.649 19.265 1.00 95.88 225 ASP A O 1
ATOM 1792 N N . ASP A 1 226 ? -4.994 11.048 19.308 1.00 96.81 226 ASP A N 1
ATOM 1793 C CA . ASP A 1 226 ? -5.618 10.253 18.249 1.00 96.81 226 ASP A CA 1
ATOM 1794 C C . ASP A 1 226 ? -6.993 9.722 18.686 1.00 96.81 226 ASP A C 1
ATOM 1796 O O . ASP A 1 226 ? -7.953 9.756 17.911 1.00 96.81 226 ASP A O 1
ATOM 1800 N N . ALA A 1 227 ? -7.118 9.265 19.937 1.00 96.62 227 ALA A N 1
ATOM 1801 C CA . ALA A 1 227 ? -8.378 8.777 20.488 1.00 96.62 227 ALA A CA 1
ATOM 1802 C C . ALA A 1 227 ? -9.455 9.873 20.525 1.00 96.62 227 ALA A C 1
ATOM 1804 O O . ALA A 1 227 ? -10.601 9.616 20.150 1.00 96.62 227 ALA A O 1
ATOM 1805 N N . GLU A 1 228 ? -9.097 11.097 20.921 1.00 96.38 228 GLU A N 1
ATOM 1806 C CA . GLU A 1 228 ? -10.006 12.244 20.905 1.00 96.38 228 GLU A CA 1
ATOM 1807 C C . GLU A 1 228 ? -10.468 12.591 19.489 1.00 96.38 228 GLU A C 1
ATOM 1809 O O . GLU A 1 228 ? -11.659 12.829 19.271 1.00 96.38 228 GLU A O 1
ATOM 1814 N N . VAL A 1 229 ? -9.550 12.604 18.515 1.00 96.69 229 VAL A N 1
ATOM 1815 C CA . VAL A 1 229 ? -9.895 12.853 17.109 1.00 96.69 229 VAL A CA 1
ATOM 1816 C C . VAL A 1 229 ? -10.891 11.801 16.623 1.00 96.69 229 VAL A C 1
ATOM 1818 O O . VAL A 1 229 ? -11.933 12.147 16.067 1.00 96.69 229 VAL A O 1
ATOM 1821 N N . LEU A 1 230 ? -10.636 10.520 16.885 1.00 96.06 230 LEU A N 1
ATOM 1822 C CA . LEU A 1 230 ? -11.531 9.439 16.466 1.00 96.06 230 LEU A CA 1
ATOM 1823 C C . LEU A 1 230 ? -12.898 9.508 17.147 1.00 96.06 230 LEU A C 1
ATOM 1825 O O . LEU A 1 230 ? -13.904 9.228 16.495 1.00 96.06 230 LEU A O 1
ATOM 1829 N N . ALA A 1 231 ? -12.957 9.914 18.417 1.00 95.06 231 ALA A N 1
ATOM 1830 C CA . ALA A 1 231 ? -14.211 10.105 19.139 1.00 95.06 231 ALA A CA 1
ATOM 1831 C C . ALA A 1 231 ? -15.072 11.197 18.484 1.00 95.06 231 ALA A C 1
ATOM 1833 O O . ALA A 1 231 ? -16.251 10.968 18.203 1.00 95.06 231 ALA A O 1
ATOM 1834 N N . VAL A 1 232 ? -14.472 12.348 18.152 1.00 95.25 232 VAL A N 1
ATOM 1835 C CA . VAL A 1 232 ? -15.164 13.447 17.451 1.00 95.25 232 VAL A CA 1
ATOM 1836 C C . VAL A 1 232 ? -15.681 12.984 16.087 1.00 95.25 232 VAL A C 1
ATOM 1838 O O . VAL A 1 232 ? -16.848 13.193 15.762 1.00 95.25 232 VAL A O 1
ATOM 1841 N N . TYR A 1 233 ? -14.849 12.291 15.307 1.00 94.69 233 TYR A N 1
ATOM 1842 C CA . TYR A 1 233 ? -15.232 11.750 13.996 1.00 94.69 233 TYR A CA 1
ATOM 1843 C C . TYR A 1 233 ? -16.192 10.548 14.068 1.00 94.69 233 TYR A C 1
ATOM 1845 O O . TYR A 1 233 ? -16.709 10.095 13.043 1.00 94.69 233 TYR A O 1
ATOM 1853 N N . SER A 1 234 ? -16.449 10.030 15.267 1.00 91.81 234 SER A N 1
ATOM 1854 C CA . SER A 1 234 ? -17.509 9.055 15.546 1.00 91.81 234 SER A CA 1
ATOM 1855 C C . SER A 1 234 ? -18.803 9.723 16.031 1.00 91.81 234 SER A C 1
ATOM 1857 O O . SER A 1 234 ? -19.745 9.031 16.400 1.00 91.81 234 SER A O 1
ATOM 1859 N N . GLY A 1 235 ? -18.866 11.061 16.029 1.00 92.25 235 GLY A N 1
ATOM 1860 C CA . GLY A 1 235 ? -20.043 11.833 16.433 1.00 92.25 235 GLY A CA 1
ATOM 1861 C C . GLY A 1 235 ? -20.181 12.029 17.945 1.00 92.25 235 GLY A C 1
ATOM 1862 O O . GLY A 1 235 ? -21.237 12.460 18.406 1.00 92.25 235 GLY A O 1
ATOM 1863 N N . LEU A 1 236 ? -19.146 11.723 18.734 1.00 94.00 236 LEU A N 1
ATOM 1864 C CA . LEU A 1 236 ? -19.182 11.885 20.187 1.00 94.00 236 LEU A CA 1
ATOM 1865 C C . LEU A 1 236 ? -18.837 13.328 20.573 1.00 94.00 236 LEU A C 1
ATOM 1867 O O . LEU A 1 236 ? -17.780 13.852 20.217 1.00 94.00 236 LEU A O 1
ATOM 1871 N N . ALA A 1 237 ? -19.720 13.969 21.339 1.00 92.31 237 ALA A N 1
ATOM 1872 C CA . ALA A 1 237 ? -19.511 15.334 21.810 1.00 92.31 237 ALA A CA 1
ATOM 1873 C C . ALA A 1 237 ? -18.528 15.378 22.990 1.00 92.31 237 ALA A C 1
ATOM 1875 O O . ALA A 1 237 ? -18.655 14.618 23.956 1.00 92.31 237 ALA A O 1
ATOM 1876 N N . ARG A 1 238 ? -17.571 16.312 22.936 1.00 92.50 238 ARG A N 1
ATOM 1877 C CA . ARG A 1 238 ? -16.612 16.552 24.024 1.00 92.50 238 ARG A CA 1
ATOM 1878 C C . ARG A 1 238 ? -17.340 16.887 25.329 1.00 92.50 238 ARG A C 1
ATOM 1880 O O . ARG A 1 238 ? -18.343 17.593 25.319 1.00 92.50 238 ARG A O 1
ATOM 1887 N N . GLY A 1 239 ? -16.818 16.381 26.446 1.00 89.31 239 GLY A N 1
ATOM 1888 C CA . GLY A 1 239 ? -17.400 16.580 27.779 1.00 89.31 239 GLY A CA 1
ATOM 1889 C C . GLY A 1 239 ? -18.567 15.648 28.125 1.00 89.31 239 GLY A C 1
ATOM 1890 O O . GLY A 1 239 ? -19.086 15.721 29.235 1.00 89.31 239 GLY A O 1
ATOM 1891 N N . THR A 1 240 ? -18.976 14.753 27.220 1.00 94.31 240 THR A N 1
ATOM 1892 C CA . THR A 1 240 ? -19.954 13.700 27.534 1.00 94.31 240 THR A CA 1
ATOM 1893 C C . THR A 1 240 ? -19.277 12.466 28.131 1.00 94.31 240 THR A C 1
ATOM 1895 O O . THR A 1 240 ? -18.134 12.156 27.798 1.00 94.31 240 THR A O 1
ATOM 1898 N N . VAL A 1 241 ? -20.010 11.708 28.957 1.00 94.06 241 VAL A N 1
ATOM 1899 C CA . VAL A 1 241 ? -19.531 10.426 29.516 1.00 94.06 241 VAL A CA 1
ATOM 1900 C C . VAL A 1 241 ? -19.127 9.461 28.398 1.00 94.06 241 VAL A C 1
ATOM 1902 O O . VAL A 1 241 ? -18.060 8.863 28.457 1.00 94.06 241 VAL A O 1
ATOM 1905 N N . ALA A 1 242 ? -19.915 9.392 27.319 1.00 93.62 242 ALA A N 1
ATOM 1906 C CA . ALA A 1 242 ? -19.616 8.543 26.166 1.00 93.62 242 ALA A CA 1
ATOM 1907 C C . ALA A 1 242 ? -18.272 8.885 25.498 1.00 93.62 242 ALA A C 1
ATOM 1909 O O . ALA A 1 242 ? -17.535 7.980 25.107 1.00 93.62 242 ALA A O 1
ATOM 1910 N N . PHE A 1 243 ? -17.937 10.175 25.389 1.00 95.69 243 PHE A N 1
ATOM 1911 C CA . PHE A 1 243 ? -16.647 10.623 24.864 1.00 95.69 243 PHE A CA 1
ATOM 1912 C C . PHE A 1 243 ? -15.496 10.200 25.780 1.00 95.69 243 PHE A C 1
ATOM 1914 O O . PHE A 1 243 ? -14.535 9.586 25.318 1.00 95.69 243 PHE A O 1
ATOM 1921 N N . THR A 1 244 ? -15.606 10.480 27.082 1.00 93.94 244 THR A N 1
ATOM 1922 C CA . THR A 1 244 ? -14.578 10.111 28.065 1.00 93.94 244 THR A CA 1
ATOM 1923 C C . THR A 1 244 ? -14.368 8.598 28.114 1.00 93.94 244 THR A C 1
ATOM 1925 O O . THR A 1 244 ? -13.226 8.141 28.081 1.00 93.94 244 THR A O 1
ATOM 1928 N N . ASP A 1 245 ? -15.446 7.812 28.102 1.00 94.25 245 ASP A N 1
ATOM 1929 C CA . ASP A 1 245 ? -15.384 6.350 28.105 1.00 94.25 245 ASP A CA 1
ATOM 1930 C C . ASP A 1 245 ? -14.755 5.789 26.829 1.00 94.25 245 ASP A C 1
ATOM 1932 O O . ASP A 1 245 ? -14.073 4.763 26.879 1.00 94.25 245 ASP A O 1
ATOM 1936 N N . TYR A 1 246 ? -15.011 6.409 25.672 1.00 95.00 246 TYR A N 1
ATOM 1937 C CA . TYR A 1 246 ? -14.377 6.019 24.413 1.00 95.00 246 TYR A CA 1
ATOM 1938 C C . TYR A 1 246 ? -12.866 6.245 24.490 1.00 95.00 246 TYR A C 1
ATOM 1940 O O . TYR A 1 246 ? -12.098 5.317 24.246 1.00 95.00 246 TYR A O 1
ATOM 1948 N N . VAL A 1 247 ? -12.439 7.448 24.886 1.00 95.31 247 VAL A N 1
ATOM 1949 C CA . VAL A 1 247 ? -11.017 7.814 24.970 1.00 95.31 247 VAL A CA 1
ATOM 1950 C C . VAL A 1 247 ? -10.283 6.929 25.981 1.00 95.31 247 VAL A C 1
ATOM 1952 O O . VAL A 1 247 ? -9.230 6.379 25.672 1.00 95.31 247 VAL A O 1
ATOM 1955 N N . GLN A 1 248 ? -10.863 6.693 27.160 1.00 95.12 248 GLN A N 1
ATOM 1956 C CA . GLN A 1 248 ? -10.254 5.817 28.165 1.00 95.12 248 GLN A CA 1
ATOM 1957 C C . GLN A 1 248 ? -10.119 4.364 27.694 1.00 95.12 248 GLN A C 1
ATOM 1959 O O . GLN A 1 248 ? -9.125 3.714 28.013 1.00 95.12 248 GLN A O 1
ATOM 1964 N N . ARG A 1 249 ? -11.100 3.843 26.945 1.00 94.12 249 ARG A N 1
ATOM 1965 C CA . ARG A 1 249 ? -11.023 2.496 26.356 1.00 94.12 249 ARG A CA 1
ATOM 1966 C C . ARG A 1 249 ? -9.997 2.419 25.232 1.00 94.12 249 ARG A C 1
ATOM 1968 O O . ARG A 1 249 ? -9.291 1.427 25.147 1.00 94.12 249 ARG A O 1
ATOM 1975 N N . ALA A 1 250 ? -9.906 3.459 24.412 1.00 93.94 250 ALA A N 1
ATOM 1976 C CA . ALA A 1 250 ? -8.986 3.545 23.284 1.00 93.94 250 ALA A CA 1
ATOM 1977 C C . ALA A 1 250 ? -7.505 3.533 23.696 1.00 93.94 250 ALA A C 1
ATOM 1979 O O . ALA A 1 250 ? -6.671 3.017 22.953 1.00 93.94 250 ALA A O 1
ATOM 1980 N N . ILE A 1 251 ? -7.181 4.119 24.853 1.00 94.38 251 ILE A N 1
ATOM 1981 C CA . ILE A 1 251 ? -5.803 4.243 25.359 1.00 94.38 251 ILE A CA 1
ATOM 1982 C C . ILE A 1 251 ? -5.315 2.948 26.036 1.00 94.38 251 ILE A C 1
ATOM 1984 O O . ILE A 1 251 ? -4.111 2.692 26.068 1.00 94.38 251 ILE A O 1
ATOM 1988 N N . ARG A 1 252 ? -6.229 2.134 26.577 1.00 87.19 252 ARG A N 1
ATOM 1989 C CA . ARG A 1 252 ? -5.915 0.848 27.228 1.00 87.19 252 ARG A CA 1
ATOM 1990 C C . ARG A 1 252 ? -5.586 -0.247 26.204 1.00 87.19 252 ARG A C 1
ATOM 1992 O O . ARG A 1 252 ? -4.753 -1.121 26.542 1.00 87.19 252 ARG A O 1
#

Radius of gyration: 19.73 Å; chains: 1; bounding box: 41×45×56 Å

pLDDT: mean 93.13, std 4.53, range [70.81, 98.19]

Foldseek 3Di:
DEEEADDLQVVQVVDDQFEEEEEQPPNVVVHDDDPPFDEAEDDLQPFADALLVVDDLVSLVLVLLLLCVLVVPPPPHPLSVLLSVLSSVLSHVSDLFLLVSADDDPDSSSNVNNCSSVVQCVQVSSVSHHGDDGPGDLDGHYYYNDNCVVRNLSNSLSVLSSNVSSRPAAYEYQDVLSNDGPVCLVCLVVVRYYYHHNALVSYDPVVSVSSLQRQDYHAALHDLVRQLSNCVSNVHDPPDPSSVVSSVRRND